Protein AF-A0A8B7NXB4-F1 (afdb_monomer_lite)

InterPro domains:
  IPR044840 Nucleoporin Nup188 [PTHR31431] (43-321)

Radius of gyration: 26.45 Å; chains: 1; bounding box: 51×78×104 Å

Sequence (321 aa):
DCQDKAYGGGIFCGQEDEANKNKTSALDFVPGNPDLPDDGEYQWLAARLALAKHLLASLLVYYAQPHRKCEPSVVVNLITLAQGEGVCGGVVAPGGQSCQAAVATLLRDIDALHSLLLVLVIDTDEDVRSHKLCAPQWREKLELLITEFGSRPGHLPPLLAWCVLQGRRALCDTNGASVPSSEVQRYSRMAVRAVDGGVMACLHNFLNNQAVVSDALLKEVCASIVYSVACVAATQLNIDPRAPCSAHLSALAVACVASPVPAHLFWAEEEGTAAVLLPDAHLVFPEQPRPLLSLCTALASASAPSCAKVMELLSEMPSLT

Secondary structure (DSSP, 8-state):
-----------------SSS-----TT-PPS--TTS-TTHHHHHHHHHHHHHHHHHHHHHHHHTSTT-PPPHHHHHHHHHHHHSSSSSS-----S-HHHHHHHHHHHHHHHHHHHHHHHHHH-SSS-TTT-GGGSHHHHHHHHHHHHT--S-GGGHHHHHHHHHHHHHHHHHHTTT-SS--HHHHHHHHHHHHHHHTTHHHHHHHHHT-HHHHT-HHHHHHHHHHHHHHHHHHHHHHT--TTSHHHHHHHHHHHHHHTSHHHHHHHHH-SSSGGGTHHHHHHHTTTTSHHHHHHHHHHHHHH-HHHHHHHHHHHHHSPP--

Foldseek 3Di:
DDDDDDDDDDDDDDDDPPPPPPPDDPPPDDPDDPPAPPCRVLVVLLVVLVVLLVVLLVLLLVLLDPVDADDLVVLLVLLVCVVPCALLNPPQDPDDPPSSVSNNLSSLSSLLSSLLSLLSNLPLPDDLVPRPCNPPVNVVSVVVSLVPPDLRLSSLSSQLSNLLSQLNNQVVVCVPPPDRDPSNVVSLVSNVSSLVSVNLVSLVVSLVRPSQVVDLSSNLSSLQSQLVSLLSSCVSNVPDCPDPSVVSSLVSNLVSLLAQVLLCQCPVDPPDSSVVQVVVQLVCPPVDNVSVVSSLVSQLNHDVVSVVVSVVVVVPPPPDD

Structure (mmCIF, N/CA/C/O backbone):
data_AF-A0A8B7NXB4-F1
#
_entry.id   AF-A0A8B7NXB4-F1
#
loop_
_atom_site.group_PDB
_atom_site.id
_atom_site.type_symbol
_atom_site.label_atom_id
_atom_site.label_alt_id
_atom_site.label_comp_id
_atom_site.label_asym_id
_atom_site.label_entity_id
_atom_site.label_seq_id
_atom_site.pdbx_PDB_ins_code
_atom_site.Cartn_x
_atom_site.Cartn_y
_atom_site.Cartn_z
_atom_site.occupancy
_atom_site.B_iso_or_equiv
_atom_site.auth_seq_id
_atom_site.auth_comp_id
_atom_site.auth_asym_id
_atom_site.auth_atom_id
_atom_site.pdbx_PDB_model_num
ATOM 1 N N . ASP A 1 1 ? 22.722 45.022 81.436 1.00 35.00 1 ASP A N 1
ATOM 2 C CA . ASP A 1 1 ? 22.786 45.846 80.221 1.00 35.00 1 ASP A CA 1
ATOM 3 C C . ASP A 1 1 ? 21.709 45.446 79.224 1.00 35.00 1 ASP A C 1
ATOM 5 O O . ASP A 1 1 ? 21.729 44.323 78.748 1.00 35.00 1 ASP A O 1
ATOM 9 N N . CYS A 1 2 ? 20.753 46.374 79.054 1.00 31.41 2 CYS A N 1
ATOM 10 C CA . CYS A 1 2 ? 19.799 46.647 77.955 1.00 31.41 2 CYS A CA 1
ATOM 11 C C . CYS A 1 2 ? 19.015 45.470 77.309 1.00 31.41 2 CYS A C 1
ATOM 13 O O . CYS A 1 2 ? 19.616 44.601 76.697 1.00 31.41 2 CYS A O 1
ATOM 15 N N . GLN A 1 3 ? 17.687 45.346 77.533 1.00 28.62 3 GLN A N 1
ATOM 16 C CA . GLN A 1 3 ? 16.550 45.916 76.737 1.00 28.62 3 GLN A CA 1
ATOM 17 C C . GLN A 1 3 ? 16.402 45.286 75.327 1.00 28.62 3 GLN A C 1
ATOM 19 O O . GLN A 1 3 ? 17.409 45.086 74.673 1.00 28.62 3 GLN A O 1
ATOM 24 N N . ASP A 1 4 ? 15.249 45.016 74.696 1.00 31.52 4 ASP A N 1
ATOM 25 C CA . ASP A 1 4 ? 13.796 45.012 74.963 1.00 31.52 4 ASP A CA 1
ATOM 26 C C . ASP A 1 4 ? 13.129 44.452 73.654 1.00 31.52 4 ASP A C 1
ATOM 28 O O . ASP A 1 4 ? 13.673 44.662 72.575 1.00 31.52 4 ASP A O 1
ATOM 32 N N . LYS A 1 5 ? 11.963 43.783 73.746 1.00 32.31 5 LYS A N 1
ATOM 33 C CA . LYS A 1 5 ? 10.822 43.674 72.773 1.00 32.31 5 LYS A CA 1
ATOM 34 C C . LYS A 1 5 ? 10.940 43.258 71.272 1.00 32.31 5 LYS A C 1
ATOM 36 O O . LYS A 1 5 ? 11.530 43.946 70.458 1.00 32.31 5 LYS A O 1
ATOM 41 N N . ALA A 1 6 ? 10.126 42.236 70.936 1.00 28.75 6 ALA A N 1
ATOM 42 C CA . ALA A 1 6 ? 8.965 42.162 70.001 1.00 28.75 6 ALA A CA 1
ATOM 43 C C . ALA A 1 6 ? 8.996 42.629 68.512 1.00 28.75 6 ALA A C 1
ATOM 45 O O . ALA A 1 6 ? 9.614 43.623 68.165 1.00 28.75 6 ALA A O 1
ATOM 46 N N . TYR A 1 7 ? 8.109 41.980 67.718 1.00 28.50 7 TYR A N 1
ATOM 47 C CA . TYR A 1 7 ? 7.704 42.203 66.301 1.00 28.50 7 TYR A CA 1
ATOM 48 C C . TYR A 1 7 ? 8.736 41.760 65.242 1.00 28.50 7 TYR A C 1
ATOM 50 O O . TYR A 1 7 ? 9.928 41.866 65.460 1.00 28.50 7 TYR A O 1
ATOM 58 N N . GLY A 1 8 ? 8.411 41.210 64.069 1.00 24.67 8 GLY A N 1
ATOM 59 C CA . GLY A 1 8 ? 7.174 41.117 63.296 1.00 24.67 8 GLY A CA 1
ATOM 60 C C . GLY A 1 8 ? 7.536 41.302 61.810 1.00 24.67 8 GLY A C 1
ATOM 61 O O . GLY A 1 8 ? 8.142 42.305 61.477 1.00 24.67 8 GLY A O 1
ATOM 62 N N . GLY A 1 9 ? 7.176 40.334 60.958 1.00 23.16 9 GLY A N 1
ATOM 63 C CA . GLY A 1 9 ? 6.796 40.499 59.540 1.00 23.16 9 GLY A CA 1
ATOM 64 C C . GLY A 1 9 ? 7.748 41.121 58.496 1.00 23.16 9 GLY A C 1
ATOM 65 O O . GLY A 1 9 ? 7.933 42.329 58.472 1.00 23.16 9 GLY A O 1
ATOM 66 N N . GLY A 1 10 ? 8.109 40.294 57.496 1.00 24.66 10 GLY A N 1
ATOM 67 C CA . GLY A 1 10 ? 8.252 40.653 56.065 1.00 24.66 10 GLY A CA 1
ATOM 68 C C . GLY A 1 10 ? 9.572 41.326 55.642 1.00 24.66 10 GLY A C 1
ATOM 69 O O . GLY A 1 10 ? 10.197 42.004 56.436 1.00 24.66 10 GLY A O 1
ATOM 70 N N . ILE A 1 11 ? 10.092 41.230 54.413 1.00 26.72 11 ILE A N 1
ATOM 71 C CA . ILE A 1 11 ? 9.695 40.650 53.114 1.00 26.72 11 ILE A CA 1
ATOM 72 C C . ILE A 1 11 ? 11.014 40.425 52.324 1.00 26.72 11 ILE A C 1
ATOM 74 O O . ILE A 1 11 ? 11.995 41.113 52.595 1.00 26.72 11 ILE A O 1
ATOM 78 N N . PHE A 1 12 ? 10.967 39.544 51.313 1.00 26.38 12 PHE A N 1
ATOM 79 C CA . PHE A 1 12 ? 11.872 39.348 50.157 1.00 26.38 12 PHE A CA 1
ATOM 80 C C . PHE A 1 12 ? 12.784 38.118 50.188 1.00 26.38 12 PHE A C 1
ATOM 82 O O . PHE A 1 12 ? 13.901 38.161 50.686 1.00 26.38 12 PHE A O 1
ATOM 89 N N . CYS A 1 13 ? 12.316 37.051 49.530 1.00 27.64 13 CYS A N 1
ATOM 90 C CA . CYS A 1 13 ? 13.055 36.365 48.464 1.00 27.64 13 CYS A CA 1
ATOM 91 C C . CYS A 1 13 ? 12.124 35.394 47.715 1.00 27.64 13 CYS A C 1
ATOM 93 O O . CYS A 1 13 ? 11.401 34.632 48.350 1.00 27.64 13 CYS A O 1
ATOM 95 N N . GLY A 1 14 ? 12.180 35.416 46.378 1.00 28.75 14 GLY A N 1
ATOM 96 C CA . GLY A 1 14 ? 11.707 34.325 45.517 1.00 28.75 14 GLY A CA 1
ATOM 97 C C . GLY A 1 14 ? 10.366 34.534 44.808 1.00 28.75 14 GLY A C 1
ATOM 98 O O . GLY A 1 14 ? 9.410 33.823 45.089 1.00 28.75 14 GLY A O 1
ATOM 99 N N . GLN A 1 15 ? 10.303 35.474 43.860 1.00 34.28 15 GLN A N 1
ATOM 100 C CA . GLN A 1 15 ? 9.436 35.324 42.687 1.00 34.28 15 GLN A CA 1
ATOM 101 C C . GLN A 1 15 ? 10.190 34.458 41.680 1.00 34.28 15 GLN A C 1
ATOM 103 O O . GLN A 1 15 ? 11.181 34.930 41.141 1.00 34.28 15 GLN A O 1
ATOM 108 N N . GLU A 1 16 ? 9.736 33.226 41.470 1.00 32.53 16 GLU A N 1
ATOM 109 C CA . GLU A 1 16 ? 9.851 32.409 40.251 1.00 32.53 16 GLU A CA 1
ATOM 110 C C . GLU A 1 16 ? 9.163 31.058 40.553 1.00 32.53 16 GLU A C 1
ATOM 112 O O . GLU A 1 16 ? 9.127 30.638 41.705 1.00 32.53 16 GLU A O 1
ATOM 117 N N . ASP A 1 17 ? 8.568 30.419 39.542 1.00 32.59 17 ASP A N 1
ATOM 118 C CA . ASP A 1 17 ? 7.906 29.091 39.579 1.00 32.59 17 ASP A CA 1
ATOM 119 C C . ASP A 1 17 ? 6.387 28.979 39.845 1.00 32.59 17 ASP A C 1
ATOM 121 O O . ASP A 1 17 ? 5.905 27.985 40.387 1.00 32.59 17 ASP A O 1
ATOM 125 N N . GLU A 1 18 ? 5.580 29.907 39.319 1.00 30.84 18 GLU A N 1
ATOM 126 C CA . GLU A 1 18 ? 4.124 29.689 39.122 1.00 30.84 18 GLU A CA 1
ATOM 127 C C . GLU A 1 18 ? 3.717 29.513 37.640 1.00 30.84 18 GLU A C 1
ATOM 129 O O . GLU A 1 18 ? 2.537 29.404 37.319 1.00 30.84 18 GLU A O 1
ATOM 134 N N . ALA A 1 19 ? 4.670 29.424 36.703 1.00 32.19 19 ALA A N 1
ATOM 135 C CA . ALA A 1 19 ? 4.367 29.402 35.263 1.00 32.19 19 ALA A CA 1
ATOM 136 C C . ALA A 1 19 ? 4.337 28.007 34.600 1.00 32.19 19 ALA A C 1
ATOM 138 O O . ALA A 1 19 ? 4.107 27.925 33.396 1.00 32.19 19 ALA A O 1
ATOM 139 N N . ASN A 1 20 ? 4.550 26.904 35.334 1.00 32.44 20 ASN A N 1
ATOM 140 C CA . ASN A 1 20 ? 4.778 25.586 34.711 1.00 32.44 20 ASN A CA 1
ATOM 141 C C . ASN A 1 20 ? 3.806 24.462 35.124 1.00 32.44 20 ASN A C 1
ATOM 143 O O . ASN A 1 20 ? 4.092 23.291 34.891 1.00 32.44 20 ASN A O 1
ATOM 147 N N . LYS A 1 21 ? 2.643 24.787 35.711 1.00 32.41 21 LYS A N 1
ATOM 148 C CA . LYS A 1 21 ? 1.637 23.781 36.127 1.00 32.41 21 LYS A CA 1
ATOM 149 C C . LYS A 1 21 ? 0.523 23.483 35.113 1.00 32.41 21 LYS A C 1
ATOM 151 O O . LYS A 1 21 ? -0.270 22.587 35.364 1.00 32.41 21 LYS A O 1
ATOM 156 N N . ASN A 1 22 ? 0.495 24.135 33.950 1.00 34.31 22 ASN A N 1
ATOM 157 C CA . ASN A 1 22 ? -0.507 23.873 32.904 1.00 34.31 22 ASN A CA 1
ATOM 158 C C . ASN A 1 22 ? 0.080 23.149 31.686 1.00 34.31 22 ASN A C 1
ATOM 160 O O . ASN A 1 22 ? -0.012 23.614 30.552 1.00 34.31 22 ASN A O 1
ATOM 164 N N . LYS A 1 23 ? 0.664 21.977 31.923 1.00 36.09 23 LYS A N 1
ATOM 165 C CA . LYS A 1 23 ? 0.753 20.927 30.902 1.00 36.09 23 LYS A CA 1
ATOM 166 C C . LYS A 1 23 ? -0.039 19.725 31.394 1.00 36.09 23 LYS A C 1
ATOM 168 O O . LYS A 1 23 ? 0.526 18.673 31.657 1.00 36.09 23 LYS A O 1
ATOM 173 N N . THR A 1 24 ? -1.343 19.914 31.571 1.00 33.09 24 THR A N 1
ATOM 174 C CA . THR A 1 24 ? -2.268 18.786 31.568 1.00 33.09 24 THR A CA 1
ATOM 175 C C . THR A 1 24 ? -2.189 18.162 30.184 1.00 33.09 24 THR A C 1
ATOM 177 O O . THR A 1 24 ? -2.434 18.826 29.171 1.00 33.09 24 THR A O 1
ATOM 180 N N . SER A 1 25 ? -1.790 16.895 30.129 1.00 37.44 25 SER A N 1
ATOM 181 C CA . SER A 1 25 ? -2.061 16.078 28.955 1.00 37.44 25 SER A CA 1
ATOM 182 C C . SER A 1 25 ? -3.565 16.165 28.680 1.00 37.44 25 SER A C 1
ATOM 184 O O . SER A 1 25 ? -4.366 16.172 29.615 1.00 37.44 25 SER A O 1
ATOM 186 N N . ALA A 1 26 ? -3.989 16.200 27.414 1.00 39.34 26 ALA A N 1
ATOM 187 C CA . ALA A 1 26 ? -5.414 16.119 27.060 1.00 39.34 26 ALA A CA 1
ATOM 188 C C . ALA A 1 26 ? -6.080 14.796 27.524 1.00 39.34 26 ALA A C 1
ATOM 190 O O . ALA A 1 26 ? -7.261 14.573 27.265 1.00 39.34 26 ALA A O 1
ATOM 191 N N . LEU A 1 27 ? -5.308 13.924 28.183 1.00 41.28 27 LEU A N 1
ATOM 192 C CA . LEU A 1 27 ? -5.676 12.624 28.721 1.00 41.28 27 LEU A CA 1
ATOM 193 C C . LEU A 1 27 ? -5.494 12.514 30.249 1.00 41.28 27 LEU A C 1
ATOM 195 O O . LEU A 1 27 ? -5.755 11.443 30.794 1.00 41.28 27 LEU A O 1
ATOM 199 N N . ASP A 1 28 ? -5.094 13.578 30.956 1.00 34.44 28 ASP A N 1
ATOM 200 C CA . ASP A 1 28 ? -5.048 13.562 32.426 1.00 34.44 28 ASP A CA 1
ATOM 201 C C . ASP A 1 28 ? -6.462 13.765 32.991 1.00 34.44 28 ASP A C 1
ATOM 203 O O . ASP A 1 28 ? -6.916 14.893 33.198 1.00 34.44 28 ASP A O 1
ATOM 207 N N . PHE A 1 29 ? -7.181 12.665 33.224 1.00 50.09 29 PHE A N 1
ATOM 208 C CA . PHE A 1 29 ? -8.511 12.690 33.836 1.00 50.09 29 PHE A CA 1
ATOM 209 C C . PHE A 1 29 ? -8.461 12.330 35.324 1.00 50.09 29 PHE A C 1
ATOM 211 O O . PHE A 1 29 ? -7.799 11.381 35.741 1.00 50.09 29 PHE A O 1
ATOM 218 N N . VAL A 1 30 ? -9.181 13.121 36.127 1.00 41.06 30 VAL A N 1
ATOM 219 C CA . VAL A 1 30 ? -9.356 12.932 37.573 1.00 41.06 30 VAL A CA 1
ATOM 220 C C . VAL A 1 30 ? -10.366 11.799 37.802 1.00 41.06 30 VAL A C 1
ATOM 222 O O . VAL A 1 30 ? -11.523 11.964 37.415 1.00 41.06 30 VAL A O 1
ATOM 225 N N . PRO A 1 31 ? -9.985 10.675 38.436 1.00 41.50 31 PRO A N 1
ATOM 226 C CA . PRO A 1 31 ? -10.915 9.583 38.712 1.00 41.50 31 PRO A CA 1
ATOM 227 C C . PRO A 1 31 ? -11.975 9.997 39.741 1.00 41.50 31 PRO A C 1
ATOM 229 O O . PRO A 1 31 ? -11.637 10.593 40.766 1.00 41.50 31 PRO A O 1
ATOM 232 N N . GLY A 1 32 ? -13.236 9.609 39.514 1.00 44.75 32 GLY A N 1
ATOM 233 C CA . GLY A 1 32 ? -14.289 9.647 40.538 1.00 44.75 32 GLY A CA 1
ATOM 234 C C . GLY A 1 32 ? -15.294 10.795 40.441 1.00 44.75 32 GLY A C 1
ATOM 235 O O . GLY A 1 32 ? -15.709 11.312 41.476 1.00 44.75 32 G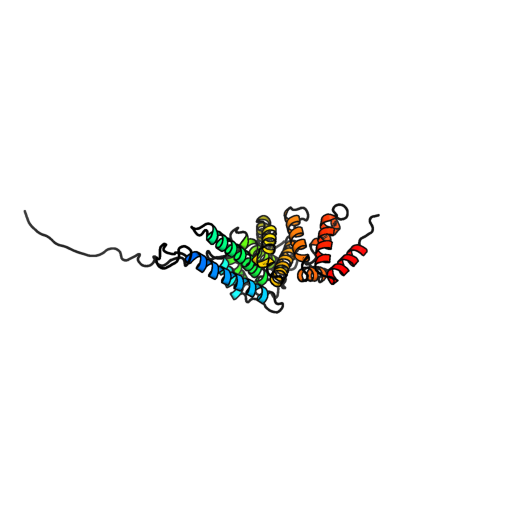LY A O 1
ATOM 236 N N . ASN A 1 33 ? -15.711 11.197 39.235 1.00 48.44 33 ASN A N 1
ATOM 237 C CA . ASN A 1 33 ? -16.870 12.079 39.088 1.00 48.44 33 ASN A CA 1
ATOM 238 C C . ASN A 1 33 ? -18.167 11.291 39.398 1.00 48.44 33 ASN A C 1
ATOM 240 O O . ASN A 1 33 ? -18.507 10.389 38.632 1.00 48.44 33 ASN A O 1
ATOM 244 N N . PRO A 1 34 ? -18.892 11.600 40.491 1.00 49.88 34 PRO A N 1
ATOM 245 C CA . PRO A 1 34 ? -20.022 10.795 40.967 1.00 49.88 34 PRO A CA 1
ATOM 246 C C . PRO A 1 34 ? -21.268 10.837 40.062 1.00 49.88 34 PRO A C 1
ATOM 248 O O . PRO A 1 34 ? -22.212 10.094 40.313 1.00 49.88 34 PRO A O 1
ATOM 251 N N . ASP A 1 35 ? -21.270 11.671 39.015 1.00 52.97 35 ASP A N 1
ATOM 252 C CA . ASP A 1 35 ? -22.389 11.827 38.075 1.00 52.97 35 ASP A CA 1
ATOM 253 C C . ASP A 1 35 ? -22.229 11.026 36.762 1.00 52.97 35 ASP A C 1
ATOM 255 O O . ASP A 1 35 ? -23.090 11.103 35.881 1.00 52.97 35 ASP A O 1
ATOM 259 N N . LEU A 1 36 ? -21.146 10.255 36.596 1.00 48.31 36 LEU A N 1
ATOM 260 C CA . LEU A 1 36 ? -20.935 9.388 35.430 1.00 48.31 36 LEU A CA 1
ATOM 261 C C . LEU A 1 36 ? -21.143 7.909 35.808 1.00 48.31 36 LEU A C 1
ATOM 263 O O . LEU A 1 36 ? -20.687 7.493 36.870 1.00 48.31 36 LEU A O 1
ATOM 267 N N . PRO A 1 37 ? -21.812 7.092 34.964 1.00 52.69 37 PRO A N 1
ATOM 268 C CA . PRO A 1 37 ? -21.883 5.645 35.177 1.00 52.69 37 PRO A CA 1
ATOM 269 C C . PRO A 1 37 ? -20.474 5.044 35.258 1.00 52.69 37 PRO A C 1
ATOM 271 O O . PRO A 1 37 ? -19.584 5.530 34.562 1.00 52.69 37 PRO A O 1
ATOM 274 N N . ASP A 1 38 ? -20.300 3.939 35.990 1.00 57.00 38 ASP A N 1
ATOM 275 C CA . ASP A 1 38 ? -19.001 3.261 36.195 1.00 57.00 38 ASP A CA 1
ATOM 276 C C . ASP A 1 38 ? -18.268 2.861 34.883 1.00 57.00 38 ASP A C 1
ATOM 278 O O . ASP A 1 38 ? -17.066 2.610 34.898 1.00 57.00 38 ASP A O 1
ATOM 282 N N . ASP A 1 39 ? -18.964 2.867 33.734 1.00 57.41 39 ASP A N 1
ATOM 283 C CA . ASP A 1 39 ? -18.437 2.616 32.377 1.00 57.41 39 ASP A CA 1
ATOM 284 C C . ASP A 1 39 ? -18.583 3.809 31.398 1.00 57.41 39 ASP A C 1
ATOM 286 O O . ASP A 1 39 ? -18.240 3.705 30.215 1.00 57.41 39 ASP A O 1
ATOM 290 N N . GLY A 1 40 ? -19.110 4.952 31.847 1.00 62.94 40 GLY A N 1
ATOM 291 C CA . GLY A 1 40 ? -19.449 6.093 30.985 1.00 62.94 40 GLY A CA 1
ATOM 292 C C . GLY A 1 40 ? -18.239 6.698 30.268 1.00 62.94 40 GLY A C 1
ATOM 293 O O . GLY A 1 40 ? -18.336 7.097 29.107 1.00 62.94 40 GLY A O 1
ATOM 294 N N . GLU A 1 41 ? -17.081 6.705 30.926 1.00 68.62 41 GLU A N 1
ATOM 295 C CA . GLU A 1 41 ? -15.826 7.240 30.386 1.00 68.62 41 GLU A CA 1
ATOM 296 C C . GLU A 1 41 ? -15.288 6.386 29.230 1.00 68.62 41 GLU A C 1
ATOM 298 O O . GLU A 1 41 ? -14.941 6.906 28.166 1.00 68.62 41 GLU A O 1
ATOM 303 N N . TYR A 1 42 ? -15.296 5.060 29.391 1.00 72.69 42 TYR A N 1
ATOM 304 C CA . TYR A 1 42 ? -14.865 4.131 28.348 1.00 72.69 42 TYR A CA 1
ATOM 305 C C . TYR A 1 42 ? -15.841 4.081 27.177 1.00 72.69 42 TYR A C 1
ATOM 307 O O . TYR A 1 42 ? -15.408 3.998 26.028 1.00 72.69 42 TYR A O 1
ATOM 315 N N . GLN A 1 43 ? -17.147 4.162 27.436 1.00 75.44 43 GLN A N 1
ATOM 316 C CA . GLN A 1 43 ? -18.153 4.246 26.375 1.00 75.44 43 GLN A CA 1
ATOM 317 C C . GLN A 1 43 ? -18.018 5.547 25.578 1.00 75.44 43 GLN A C 1
ATOM 319 O O . GLN A 1 43 ? -18.070 5.526 24.346 1.00 75.44 43 GLN A O 1
ATOM 324 N N . TRP A 1 44 ? -17.782 6.673 26.258 1.00 80.00 44 TRP A N 1
ATOM 325 C CA . TRP A 1 44 ? -17.509 7.952 25.606 1.00 80.00 44 TRP A CA 1
ATOM 326 C C . TRP A 1 44 ? -16.234 7.893 24.756 1.00 80.00 44 TRP A C 1
ATOM 328 O O . TRP A 1 44 ? -16.254 8.287 23.586 1.00 80.00 44 TRP A O 1
ATOM 338 N N . LEU A 1 45 ? -15.145 7.345 25.303 1.00 81.75 45 LEU A N 1
ATOM 339 C CA . LEU A 1 45 ? -13.882 7.182 24.584 1.00 81.75 45 LEU A CA 1
ATOM 340 C C . LEU A 1 45 ? -14.050 6.264 23.368 1.00 81.75 45 LEU A C 1
ATOM 342 O O . LEU A 1 45 ? -13.641 6.621 22.264 1.00 81.75 45 LEU A O 1
ATOM 346 N N . ALA A 1 46 ? -14.709 5.117 23.537 1.00 83.81 46 ALA A N 1
ATOM 347 C CA . ALA A 1 46 ? -14.999 4.189 22.451 1.00 83.81 46 ALA A CA 1
ATOM 348 C C . ALA A 1 46 ? -15.830 4.854 21.343 1.00 83.81 46 ALA A C 1
ATOM 350 O O . ALA A 1 46 ? -15.523 4.673 20.167 1.00 83.81 46 ALA A O 1
ATOM 351 N N . ALA A 1 47 ? -16.822 5.683 21.683 1.00 84.50 47 ALA A N 1
ATOM 352 C CA . ALA A 1 47 ? -17.598 6.432 20.696 1.00 84.50 47 ALA A CA 1
ATOM 353 C C . ALA A 1 47 ? -16.732 7.436 19.911 1.00 84.50 47 ALA A C 1
ATOM 355 O O . ALA A 1 47 ? -16.864 7.554 18.690 1.00 84.50 47 ALA A O 1
ATOM 356 N N . ARG A 1 48 ? -15.802 8.132 20.581 1.00 87.12 48 ARG A N 1
ATOM 357 C CA . ARG A 1 48 ? -14.858 9.058 19.926 1.00 87.12 48 ARG A CA 1
ATOM 358 C C . ARG A 1 48 ? -13.877 8.335 19.011 1.00 87.12 48 ARG A C 1
ATOM 360 O O . ARG A 1 48 ? -13.658 8.782 17.886 1.00 87.12 48 ARG A O 1
ATOM 367 N N . LEU A 1 49 ? -13.340 7.203 19.454 1.00 89.00 49 LEU A N 1
ATOM 368 C CA . LEU A 1 49 ? -12.456 6.366 18.647 1.00 89.00 49 LEU A CA 1
ATOM 369 C C . LEU A 1 49 ? -13.202 5.750 17.455 1.00 89.00 49 LEU A C 1
ATOM 371 O O . LEU A 1 49 ? -12.691 5.753 16.340 1.00 89.00 49 LEU A O 1
ATOM 375 N N . ALA A 1 50 ? -14.445 5.303 17.637 1.00 90.00 50 ALA A N 1
ATOM 376 C CA . ALA A 1 50 ? -15.274 4.804 16.542 1.00 90.00 50 ALA A CA 1
ATOM 377 C C . ALA A 1 50 ? -15.553 5.883 15.481 1.00 90.00 50 ALA A C 1
ATOM 379 O O . ALA A 1 50 ? -15.542 5.576 14.285 1.00 90.00 50 ALA A O 1
ATOM 380 N N . LEU A 1 51 ? -15.754 7.140 15.896 1.00 91.31 51 LEU A N 1
ATOM 381 C CA . LEU A 1 51 ? -15.874 8.274 14.978 1.00 91.31 51 LEU A CA 1
ATOM 382 C C . LEU A 1 51 ? -14.555 8.533 14.235 1.00 91.31 51 LEU A C 1
ATOM 384 O O . LEU A 1 51 ? -14.565 8.666 13.014 1.00 91.31 51 LEU A O 1
ATOM 388 N N . ALA A 1 52 ? -13.424 8.563 14.947 1.00 90.69 52 ALA A N 1
ATOM 389 C CA . ALA A 1 52 ? -12.105 8.737 14.337 1.00 90.69 52 ALA A CA 1
ATOM 390 C C . ALA A 1 52 ? -11.810 7.638 13.301 1.00 90.69 52 ALA A C 1
ATOM 392 O O . ALA A 1 52 ? -11.372 7.936 12.191 1.00 90.69 52 ALA A O 1
ATOM 393 N N . LYS A 1 53 ? -12.149 6.384 13.622 1.00 92.75 53 LYS A N 1
ATOM 394 C CA . LYS A 1 53 ? -12.060 5.240 12.710 1.00 92.75 53 LYS A CA 1
ATOM 395 C C . LYS A 1 53 ? -12.853 5.467 11.420 1.00 92.75 53 LYS A C 1
ATOM 397 O O . LYS A 1 53 ? -12.310 5.301 10.331 1.00 92.75 53 LYS A O 1
ATOM 402 N N . HIS A 1 54 ? -14.118 5.882 11.530 1.00 94.19 54 HIS A N 1
ATOM 403 C CA . HIS A 1 54 ? -14.959 6.171 10.360 1.00 94.19 54 HIS A CA 1
ATOM 404 C C . HIS A 1 54 ? -14.418 7.332 9.520 1.00 94.19 54 HIS A C 1
ATOM 406 O O . HIS A 1 54 ? -14.462 7.275 8.290 1.00 94.19 54 HIS A O 1
ATOM 412 N N . LEU A 1 55 ? -13.889 8.376 10.164 1.00 94.81 55 LEU A N 1
ATOM 413 C CA . LEU A 1 55 ? -13.279 9.506 9.464 1.00 94.81 55 LEU A CA 1
ATOM 414 C C . LEU A 1 55 ? -12.029 9.077 8.689 1.00 94.81 55 LEU A C 1
ATOM 416 O O . LEU A 1 55 ? -11.892 9.451 7.529 1.00 94.81 55 LEU A O 1
ATOM 420 N N . LEU A 1 56 ? -11.160 8.250 9.276 1.00 94.50 56 LEU A N 1
ATOM 421 C CA . LEU A 1 56 ? -9.982 7.713 8.587 1.00 94.50 56 LEU A CA 1
ATOM 422 C C . LEU A 1 56 ? -10.360 6.827 7.395 1.00 94.50 56 LEU A C 1
ATOM 424 O O . LEU A 1 56 ? -9.804 7.005 6.314 1.00 94.50 56 LEU A O 1
ATOM 428 N N . ALA A 1 57 ? -11.342 5.935 7.557 1.00 95.50 57 ALA A N 1
ATOM 429 C CA . ALA A 1 57 ? -11.862 5.124 6.453 1.00 95.50 57 ALA A CA 1
ATOM 430 C C . ALA A 1 57 ? -12.430 5.999 5.319 1.00 95.50 57 ALA A C 1
ATOM 432 O O . ALA A 1 57 ? -12.161 5.760 4.143 1.00 95.50 57 ALA A O 1
ATOM 433 N N . SER A 1 58 ? -13.155 7.065 5.668 1.00 95.62 58 SER A N 1
ATOM 434 C CA . SER A 1 58 ? -13.695 8.017 4.689 1.00 95.62 58 SER A CA 1
ATOM 435 C C . SER A 1 58 ? -12.588 8.781 3.958 1.00 95.62 58 SER A C 1
ATOM 437 O O . SER A 1 58 ? -12.672 8.979 2.747 1.00 95.62 58 SER A O 1
ATOM 439 N N . LEU A 1 59 ? -11.536 9.195 4.673 1.00 95.50 59 LEU A N 1
ATOM 440 C CA . LEU A 1 59 ? -10.373 9.864 4.083 1.00 95.50 59 LEU A CA 1
ATOM 441 C C . LEU A 1 59 ? -9.595 8.938 3.145 1.00 95.50 59 LEU A C 1
ATOM 443 O O . LEU A 1 59 ? -9.173 9.393 2.086 1.00 95.50 59 LEU A O 1
ATOM 447 N N . LEU A 1 60 ? -9.445 7.658 3.498 1.00 95.44 60 LEU A N 1
ATOM 448 C CA . LEU A 1 60 ? -8.847 6.645 2.626 1.00 95.44 60 LEU A CA 1
ATOM 449 C C . LEU A 1 60 ? -9.586 6.562 1.291 1.00 95.44 60 LEU A C 1
ATOM 451 O O . LEU A 1 60 ? -8.975 6.731 0.242 1.00 95.44 60 LEU A O 1
ATOM 455 N N . VAL A 1 61 ? -10.909 6.386 1.324 1.00 94.75 61 VAL A N 1
ATOM 456 C CA . VAL A 1 61 ? -11.729 6.319 0.103 1.00 94.75 61 VAL A CA 1
ATOM 457 C C . VAL A 1 61 ? -11.683 7.637 -0.678 1.00 94.75 61 VAL A C 1
ATOM 459 O O . VAL A 1 61 ? -11.641 7.630 -1.906 1.00 94.75 61 VAL A O 1
ATOM 462 N N . TYR A 1 62 ? -11.667 8.777 0.016 1.00 95.31 62 TYR A N 1
ATOM 463 C CA . TYR A 1 62 ? -11.591 10.094 -0.613 1.00 95.31 62 TYR A CA 1
ATOM 464 C C . TYR A 1 62 ? -10.272 10.312 -1.369 1.00 95.31 62 TYR A C 1
ATOM 466 O O . TYR A 1 62 ? -10.297 10.765 -2.514 1.00 95.31 62 TYR A O 1
ATOM 474 N N . TYR A 1 63 ? -9.130 9.991 -0.752 1.00 95.31 63 TYR A N 1
ATOM 475 C CA . TYR A 1 63 ? -7.812 10.164 -1.372 1.00 95.31 63 TYR A CA 1
ATOM 476 C C . TYR A 1 63 ? -7.440 9.041 -2.342 1.00 95.31 63 TYR A C 1
ATOM 478 O O . TYR A 1 63 ? -6.589 9.257 -3.193 1.00 95.31 63 TYR A O 1
ATOM 486 N N . ALA A 1 64 ? -8.103 7.882 -2.285 1.00 92.44 64 ALA A N 1
ATOM 487 C CA . ALA A 1 64 ? -7.902 6.803 -3.254 1.00 92.44 64 ALA A CA 1
ATOM 488 C C . ALA A 1 64 ? -8.441 7.142 -4.659 1.00 92.44 64 ALA A C 1
ATOM 490 O O . ALA A 1 64 ? -8.237 6.390 -5.609 1.00 92.44 64 ALA A O 1
ATOM 491 N N . GLN A 1 65 ? -9.152 8.263 -4.814 1.00 90.19 65 GLN A N 1
ATOM 492 C CA . GLN A 1 65 ? -9.651 8.705 -6.111 1.00 90.19 65 GLN A CA 1
ATOM 493 C C . GLN A 1 65 ? -8.495 9.202 -7.008 1.00 90.19 65 GLN A C 1
ATOM 495 O O . GLN A 1 65 ? -7.758 10.092 -6.585 1.00 90.19 65 GLN A O 1
ATOM 500 N N . PRO A 1 66 ? -8.397 8.772 -8.284 1.00 79.31 66 PRO A N 1
ATOM 501 C CA . PRO A 1 66 ? -7.242 9.045 -9.160 1.00 79.31 66 PRO A CA 1
ATOM 502 C C . PRO A 1 66 ? -6.880 10.524 -9.374 1.00 79.31 66 PRO A C 1
ATOM 504 O O . PRO A 1 66 ? -5.760 10.858 -9.746 1.00 79.31 66 PRO A O 1
ATOM 507 N N . HIS A 1 67 ? -7.836 11.436 -9.189 1.00 81.12 67 HIS A N 1
ATOM 508 C CA . HIS A 1 67 ? -7.645 12.872 -9.418 1.00 81.12 67 HIS A CA 1
ATOM 509 C C . HIS A 1 67 ? -7.446 13.672 -8.125 1.00 81.12 67 HIS A C 1
ATOM 511 O O . HIS A 1 67 ? -7.321 14.899 -8.165 1.00 81.12 67 HIS A O 1
ATOM 517 N N . ARG A 1 68 ? -7.450 13.009 -6.965 1.00 86.38 68 ARG A N 1
ATOM 518 C CA . ARG A 1 68 ? -7.337 13.656 -5.659 1.00 86.38 68 ARG A CA 1
ATOM 519 C C . ARG A 1 68 ? -5.913 13.535 -5.148 1.00 86.38 68 ARG A C 1
ATOM 521 O O . ARG A 1 68 ? -5.530 12.526 -4.581 1.00 86.38 68 ARG A O 1
ATOM 528 N N . LYS A 1 69 ? -5.152 14.618 -5.280 1.00 85.19 69 LYS A N 1
ATOM 529 C CA . LYS A 1 69 ? -3.828 14.721 -4.663 1.00 85.19 69 LYS A CA 1
ATOM 530 C C . LYS A 1 69 ? -3.921 15.382 -3.297 1.00 85.19 69 LYS A C 1
ATOM 532 O O . LYS A 1 69 ? -4.604 16.396 -3.136 1.00 85.19 69 LYS A O 1
ATOM 537 N N . CYS A 1 70 ? -3.231 14.805 -2.322 1.00 90.81 70 CYS A N 1
ATOM 538 C CA . CYS A 1 70 ? -3.124 15.375 -0.988 1.00 90.81 70 CYS A CA 1
ATOM 539 C C . CYS A 1 70 ? -2.136 16.548 -1.003 1.00 90.81 70 CYS A C 1
ATOM 541 O O . CYS A 1 70 ? -1.044 16.454 -1.566 1.00 90.81 70 CYS A O 1
ATOM 543 N N . GLU A 1 71 ? -2.508 17.678 -0.400 1.00 92.56 71 GLU A N 1
ATOM 544 C CA . GLU A 1 71 ? -1.565 18.786 -0.251 1.00 92.56 71 GLU A CA 1
ATOM 545 C C . GLU A 1 71 ? -0.502 18.441 0.807 1.00 92.56 71 GLU A C 1
ATOM 547 O O . GLU A 1 71 ? -0.846 17.907 1.866 1.00 92.56 71 GLU A O 1
ATOM 552 N N . PRO A 1 72 ? 0.781 18.794 0.602 1.00 92.94 72 PRO A N 1
ATOM 553 C CA . PRO A 1 72 ? 1.852 18.450 1.542 1.00 92.94 72 PRO A CA 1
ATOM 554 C C . PRO A 1 72 ? 1.623 18.939 2.979 1.00 92.94 72 PRO A C 1
ATOM 556 O O . PRO A 1 72 ? 2.033 18.286 3.936 1.00 92.94 72 PRO A O 1
ATOM 559 N N . SER A 1 73 ? 0.936 20.072 3.153 1.00 93.00 73 SER A N 1
ATOM 560 C CA . SER A 1 73 ? 0.556 20.586 4.475 1.00 93.00 73 SER A CA 1
ATOM 561 C C . SER A 1 73 ? -0.395 19.645 5.220 1.00 93.00 73 SER A C 1
ATOM 563 O O . SER A 1 73 ? -0.294 19.511 6.438 1.00 93.00 73 SER A O 1
ATOM 565 N N . VAL A 1 74 ? -1.285 18.960 4.500 1.00 92.38 74 VAL A N 1
ATOM 566 C CA . VAL A 1 74 ? -2.192 17.958 5.065 1.00 92.38 74 VAL A CA 1
ATOM 567 C C . VAL A 1 74 ? -1.415 16.702 5.447 1.00 92.38 74 VAL A C 1
ATOM 569 O O . VAL A 1 74 ? -1.648 16.166 6.526 1.00 92.38 74 VAL A O 1
ATOM 572 N N . VAL A 1 75 ? -0.442 16.280 4.633 1.00 92.81 75 VAL A N 1
ATOM 573 C CA . VAL A 1 75 ? 0.444 15.145 4.956 1.00 92.81 75 VAL A CA 1
ATOM 574 C C . VAL A 1 75 ? 1.214 15.399 6.254 1.00 92.81 75 VAL A C 1
ATOM 576 O O . VAL A 1 75 ? 1.247 14.534 7.124 1.00 92.81 75 VAL A O 1
ATOM 579 N N . VAL A 1 76 ? 1.752 16.611 6.438 1.00 91.62 76 VAL A N 1
ATOM 580 C CA . VAL A 1 76 ? 2.386 17.018 7.705 1.00 91.62 76 VAL A CA 1
ATOM 581 C C . VAL A 1 76 ? 1.415 16.869 8.875 1.00 91.62 76 VAL A C 1
ATOM 583 O O . VAL A 1 76 ? 1.771 16.252 9.875 1.00 91.62 76 VAL A O 1
ATOM 586 N N . ASN A 1 77 ? 0.187 17.380 8.751 1.00 90.44 77 ASN A N 1
ATOM 587 C CA . ASN A 1 77 ? -0.809 17.273 9.818 1.00 90.44 77 ASN A CA 1
ATOM 588 C C . ASN A 1 77 ? -1.126 15.804 10.143 1.00 90.44 77 ASN A C 1
ATOM 590 O O . ASN A 1 77 ? -1.148 15.419 11.311 1.00 90.44 77 ASN A O 1
ATOM 594 N N . LEU A 1 78 ? -1.304 14.964 9.120 1.00 90.38 78 LEU A N 1
ATOM 595 C CA . LEU A 1 78 ? -1.561 13.534 9.295 1.00 90.38 78 LEU A CA 1
ATOM 596 C C . LEU A 1 78 ? -0.397 12.817 9.988 1.00 90.38 78 LEU A C 1
ATOM 598 O O . LEU A 1 78 ? -0.642 11.940 10.809 1.00 90.38 78 LEU A O 1
ATOM 602 N N . ILE A 1 79 ? 0.850 13.193 9.705 1.00 88.44 79 ILE A N 1
ATOM 603 C CA . ILE A 1 79 ? 2.029 12.632 10.379 1.00 88.44 79 ILE A CA 1
ATOM 604 C C . ILE A 1 79 ? 2.108 13.105 11.831 1.00 88.44 79 ILE A C 1
ATOM 606 O O . ILE A 1 79 ? 2.359 12.297 12.719 1.00 88.44 79 ILE A O 1
ATOM 610 N N . THR A 1 80 ? 1.841 14.384 12.106 1.00 83.94 80 THR A N 1
ATOM 611 C CA . THR A 1 80 ? 1.869 14.897 13.488 1.00 83.94 80 THR A CA 1
ATOM 612 C C . THR A 1 80 ? 0.832 14.220 14.386 1.00 83.94 80 THR A C 1
ATOM 614 O O . THR A 1 80 ? 1.086 14.031 15.574 1.00 83.94 80 THR A O 1
ATOM 617 N N . LEU A 1 81 ? -0.296 13.765 13.820 1.00 78.50 81 LEU A N 1
ATOM 618 C CA . LEU A 1 81 ? -1.273 12.946 14.545 1.00 78.50 81 LEU A CA 1
ATOM 619 C C . LEU A 1 81 ? -0.703 11.592 15.002 1.00 78.50 81 LEU A C 1
ATOM 621 O O . LEU A 1 81 ? -1.172 11.079 16.010 1.00 78.50 81 LEU A O 1
ATOM 625 N N . ALA A 1 82 ? 0.297 11.039 14.304 1.00 67.38 82 ALA A N 1
ATOM 626 C CA . ALA A 1 82 ? 0.980 9.797 14.690 1.00 67.38 82 ALA A CA 1
ATOM 627 C C . ALA A 1 82 ? 2.086 10.012 15.744 1.00 67.38 82 ALA A C 1
ATOM 629 O O . ALA A 1 82 ? 2.530 9.058 16.380 1.00 67.38 82 ALA A O 1
ATOM 630 N N . GLN A 1 83 ? 2.571 11.251 15.900 1.00 62.81 83 GLN A N 1
ATOM 631 C CA . GLN A 1 83 ? 3.679 11.593 16.800 1.00 62.81 83 GLN A CA 1
ATOM 632 C C . GLN A 1 83 ? 3.233 12.065 18.188 1.00 62.81 83 GLN A C 1
ATOM 634 O O . GLN A 1 83 ? 3.961 11.863 19.161 1.00 62.81 83 GLN A O 1
ATOM 639 N N . GLY A 1 84 ? 2.052 12.686 18.305 1.00 50.28 84 GLY A N 1
ATOM 640 C CA . GLY A 1 84 ? 1.406 12.834 19.611 1.00 50.28 84 GLY A CA 1
ATOM 641 C C . GLY A 1 84 ? 1.145 11.447 20.200 1.00 50.28 84 GLY A C 1
ATOM 642 O O . GLY A 1 84 ? 1.074 10.476 19.458 1.00 50.28 84 GLY A O 1
ATOM 643 N N . GLU A 1 85 ? 0.967 11.302 21.510 1.00 46.94 85 GLU A N 1
ATOM 644 C CA . GLU A 1 85 ? 0.670 10.010 22.169 1.00 46.94 85 GLU A CA 1
ATOM 645 C C . GLU A 1 85 ? -0.623 9.299 21.673 1.00 46.94 85 GLU A C 1
ATOM 647 O O . GLU A 1 85 ? -1.073 8.330 22.278 1.00 46.94 85 GLU A O 1
ATOM 652 N N . GLY A 1 86 ? -1.230 9.765 20.577 1.00 44.09 86 GLY A N 1
ATOM 653 C CA . GLY A 1 86 ? -2.404 9.230 19.912 1.00 44.09 86 GLY A CA 1
ATOM 654 C C . GLY A 1 86 ? -2.102 8.366 18.686 1.00 44.09 86 GLY A C 1
ATOM 655 O O . GLY A 1 86 ? -1.038 8.406 18.072 1.00 44.09 86 GLY A O 1
ATOM 656 N N . VAL A 1 87 ? -3.121 7.572 18.367 1.00 51.53 87 VAL A N 1
ATOM 657 C CA . VAL A 1 87 ? -3.190 6.551 17.319 1.00 51.53 87 VAL A CA 1
ATOM 658 C C . VAL A 1 87 ? -2.184 5.428 17.566 1.00 51.53 87 VAL A C 1
ATOM 660 O O . VAL A 1 87 ? -2.590 4.432 18.150 1.00 51.53 87 VAL A O 1
ATOM 663 N N . CYS A 1 88 ? -0.883 5.617 17.348 1.00 48.72 88 CYS A N 1
ATOM 664 C CA . CYS A 1 88 ? 0.119 4.559 17.549 1.00 48.72 88 CYS A CA 1
ATOM 665 C C . CYS A 1 88 ? 0.738 4.530 18.962 1.00 48.72 88 CYS A C 1
ATOM 667 O O . CYS A 1 88 ? 1.741 3.845 19.201 1.00 48.72 88 CYS A O 1
ATOM 669 N N . GLY A 1 89 ? 0.231 5.343 19.892 1.00 48.22 89 GLY A N 1
ATOM 670 C CA . GLY A 1 89 ? 0.602 5.352 21.307 1.00 48.22 89 GLY A CA 1
ATOM 671 C C . GLY A 1 89 ? -0.279 4.374 22.066 1.00 48.22 89 GLY A C 1
ATOM 672 O O . GLY A 1 89 ? -1.478 4.591 22.183 1.00 48.22 89 GLY A O 1
ATOM 673 N N . GLY A 1 90 ? 0.297 3.273 22.549 1.00 45.94 90 GLY A N 1
ATOM 674 C CA . GLY A 1 90 ? -0.436 2.254 23.294 1.00 45.94 90 GLY A CA 1
ATOM 675 C C . GLY A 1 90 ? -1.062 2.825 24.564 1.00 45.94 90 GLY A C 1
ATOM 676 O O . GLY A 1 90 ? -0.428 2.832 25.615 1.00 45.94 90 GLY A O 1
ATOM 677 N N . VAL A 1 91 ? -2.311 3.282 24.477 1.00 45.62 91 VAL A N 1
ATOM 678 C CA . VAL A 1 91 ? -3.095 3.676 25.646 1.00 45.62 91 VAL A CA 1
ATOM 679 C C . VAL A 1 91 ? -3.501 2.395 26.369 1.00 45.62 91 VAL A C 1
ATOM 681 O O . VAL A 1 91 ? -4.453 1.714 25.987 1.00 45.62 91 VAL A O 1
ATOM 684 N N . VAL A 1 92 ? -2.758 2.040 27.417 1.00 47.28 92 VAL A N 1
ATOM 685 C CA . VAL A 1 92 ? -3.196 1.032 28.386 1.00 47.28 92 VAL A CA 1
ATOM 686 C C . VAL A 1 92 ? -4.086 1.750 29.389 1.00 47.28 92 VAL A C 1
ATOM 688 O O . VAL A 1 92 ? -3.623 2.247 30.410 1.00 47.28 92 VAL A O 1
ATOM 691 N N . ALA A 1 93 ? -5.371 1.863 29.068 1.00 45.06 93 ALA A N 1
ATOM 692 C CA . ALA A 1 93 ? -6.342 2.419 29.999 1.00 45.06 93 ALA A CA 1
ATOM 693 C C . ALA A 1 93 ? -6.486 1.472 31.216 1.00 45.06 93 ALA A C 1
ATOM 695 O O . ALA A 1 93 ? -6.651 0.266 31.006 1.00 45.06 93 ALA A O 1
ATOM 696 N N . PRO A 1 94 ? -6.366 1.948 32.469 1.00 39.28 94 PRO A N 1
ATOM 697 C CA . PRO A 1 94 ? -6.507 1.106 33.651 1.00 39.28 94 PRO A CA 1
ATOM 698 C C . PRO A 1 94 ? -7.996 0.936 34.012 1.00 39.28 94 PRO A C 1
ATOM 700 O O . PRO A 1 94 ? -8.643 1.887 34.441 1.00 39.28 94 PRO A O 1
ATOM 703 N N . GLY A 1 95 ? -8.551 -0.271 33.844 1.00 41.81 95 GLY A N 1
ATOM 704 C CA . GLY A 1 95 ? -9.892 -0.644 34.338 1.00 41.81 95 GLY A CA 1
ATOM 705 C C . GLY A 1 95 ? -10.702 -1.555 33.398 1.00 41.81 95 GLY A C 1
ATOM 706 O O . GLY A 1 95 ? -10.592 -1.430 32.189 1.00 41.81 95 GLY A O 1
ATOM 707 N N . GLY A 1 96 ? -11.507 -2.466 33.975 1.00 50.25 96 GLY A N 1
ATOM 708 C CA . GLY A 1 96 ? -12.603 -3.237 33.343 1.00 50.25 96 GLY A CA 1
ATOM 709 C C . GLY A 1 96 ? -12.291 -4.075 32.084 1.00 50.25 96 GLY A C 1
ATOM 710 O O . GLY A 1 96 ? -12.188 -3.547 30.982 1.00 50.25 96 GLY A O 1
ATOM 711 N N . GLN A 1 97 ? -12.266 -5.413 32.203 1.00 57.88 97 GLN A N 1
ATOM 712 C CA . GLN A 1 97 ? -11.833 -6.335 31.129 1.00 57.88 97 GLN A CA 1
ATOM 713 C C . GLN A 1 97 ? -12.570 -6.203 29.772 1.00 57.88 97 GLN A C 1
ATOM 715 O O . GLN A 1 97 ? -11.958 -6.479 28.741 1.00 57.88 97 GLN A O 1
ATOM 720 N N . SER A 1 98 ? -13.850 -5.807 29.723 1.00 57.94 98 SER A N 1
ATOM 721 C CA . SER A 1 98 ? -14.623 -5.760 28.463 1.00 57.94 98 SER A CA 1
ATOM 722 C C . SER A 1 98 ? -14.492 -4.425 27.715 1.00 57.94 98 SER A C 1
ATOM 724 O O . SER A 1 98 ? -14.183 -4.411 26.521 1.00 57.94 98 SER A O 1
ATOM 726 N N . CYS A 1 99 ? -14.676 -3.298 28.406 1.00 62.97 99 CYS A N 1
ATOM 727 C CA . CYS A 1 99 ? -14.586 -1.952 27.836 1.00 62.97 99 CYS A CA 1
ATOM 728 C C . CYS A 1 99 ? -13.157 -1.614 27.370 1.00 62.97 99 CYS A C 1
ATOM 730 O O . CYS A 1 99 ? -12.969 -1.017 26.306 1.00 62.97 99 CYS A O 1
ATOM 732 N N . GLN A 1 100 ? -12.139 -2.093 28.092 1.00 70.19 100 GLN A N 1
ATOM 733 C CA . GLN A 1 100 ? -10.730 -1.961 27.714 1.00 70.19 100 GLN A CA 1
ATOM 734 C C . GLN A 1 100 ? -10.401 -2.712 26.412 1.00 70.19 100 GLN A C 1
ATOM 736 O O . GLN A 1 100 ? -9.658 -2.207 25.569 1.00 70.19 100 GLN A O 1
ATOM 741 N N . ALA A 1 101 ? -10.985 -3.898 26.208 1.00 73.94 101 ALA A N 1
ATOM 742 C CA . ALA A 1 101 ? -10.777 -4.690 24.997 1.00 73.94 101 ALA A CA 1
ATOM 743 C C . ALA A 1 101 ? -11.390 -4.022 23.753 1.00 73.94 101 ALA A C 1
ATOM 745 O O . ALA A 1 101 ? -10.783 -4.041 22.677 1.00 73.94 101 ALA A O 1
ATOM 746 N N . ALA A 1 102 ? -12.560 -3.389 23.897 1.00 78.44 102 ALA A N 1
ATOM 747 C CA . ALA A 1 102 ? -13.196 -2.633 22.819 1.00 78.44 102 ALA A CA 1
ATOM 748 C C . ALA A 1 102 ? -12.354 -1.413 22.408 1.00 78.44 102 ALA A C 1
ATOM 750 O O . ALA A 1 102 ? -12.082 -1.224 21.221 1.00 78.44 102 ALA A O 1
ATOM 751 N N . VAL A 1 103 ? -11.872 -0.634 23.383 1.00 82.00 103 VAL A N 1
ATOM 752 C CA . VAL A 1 103 ? -10.972 0.507 23.142 1.00 82.00 103 VAL A CA 1
ATOM 753 C C . VAL A 1 103 ? -9.668 0.053 22.483 1.00 82.00 103 VAL A C 1
ATOM 755 O O . VAL A 1 103 ? -9.266 0.626 21.473 1.00 82.00 103 VAL A O 1
ATOM 758 N N . ALA A 1 104 ? -9.041 -1.016 22.980 1.00 81.06 104 ALA A N 1
ATOM 759 C CA . ALA A 1 104 ? -7.811 -1.554 22.399 1.00 81.06 104 ALA A CA 1
ATOM 760 C C . ALA A 1 104 ? -8.001 -2.033 20.950 1.00 81.06 104 ALA A C 1
ATOM 762 O O . ALA A 1 104 ? -7.117 -1.850 20.113 1.00 81.06 104 ALA A O 1
ATOM 763 N N . THR A 1 105 ? -9.157 -2.625 20.637 1.00 85.44 105 THR A N 1
ATOM 764 C CA . THR A 1 105 ? -9.496 -3.034 19.266 1.00 85.44 105 THR A CA 1
ATOM 765 C C . THR A 1 105 ? -9.654 -1.816 18.360 1.00 85.44 105 THR A C 1
ATOM 767 O O . THR A 1 105 ? -9.060 -1.777 17.288 1.00 85.44 105 THR A O 1
ATOM 770 N N . LEU A 1 106 ? -10.374 -0.783 18.812 1.00 88.00 106 LEU A N 1
ATOM 771 C CA . LEU A 1 106 ? -10.542 0.455 18.049 1.00 88.00 106 LEU A CA 1
ATOM 772 C C . LEU A 1 106 ? -9.212 1.163 17.787 1.00 88.00 106 LEU A C 1
ATOM 774 O O . LEU A 1 106 ? -9.006 1.642 16.680 1.00 88.00 106 LEU A O 1
ATOM 778 N N . LEU A 1 107 ? -8.299 1.199 18.759 1.00 86.06 107 LEU A N 1
ATOM 779 C CA . LEU A 1 107 ? -6.968 1.778 18.555 1.00 86.06 107 LEU A CA 1
ATOM 780 C C . LEU A 1 107 ? -6.192 1.030 17.464 1.00 86.06 107 LEU A C 1
ATOM 782 O O . LEU A 1 107 ? -5.660 1.665 16.562 1.00 86.06 107 LEU A O 1
ATOM 786 N N . ARG A 1 108 ? -6.218 -0.311 17.471 1.00 86.62 108 ARG A N 1
ATOM 787 C CA . ARG A 1 108 ? -5.584 -1.127 16.418 1.00 86.62 108 ARG A CA 1
ATOM 788 C C . ARG A 1 108 ? -6.202 -0.900 15.038 1.00 86.62 108 ARG A C 1
ATOM 790 O O . ARG A 1 108 ? -5.486 -0.908 14.040 1.00 86.62 108 ARG A O 1
ATOM 797 N N . ASP A 1 109 ? -7.520 -0.727 14.973 1.00 90.94 109 ASP A N 1
ATOM 798 C CA . ASP A 1 109 ? -8.211 -0.399 13.725 1.00 90.94 109 ASP A CA 1
ATOM 799 C C . ASP A 1 109 ? -7.783 0.979 13.200 1.00 90.94 109 ASP A C 1
ATOM 801 O O . ASP A 1 109 ? -7.495 1.136 12.015 1.00 90.94 109 ASP A O 1
ATOM 805 N N . ILE A 1 110 ? -7.726 1.980 14.083 1.00 90.81 110 ILE A N 1
ATOM 806 C CA . ILE A 1 110 ? -7.303 3.344 13.745 1.00 90.81 110 ILE A CA 1
ATOM 807 C C . ILE A 1 110 ? -5.842 3.337 13.283 1.00 90.81 110 ILE A C 1
ATOM 809 O O . ILE A 1 110 ? -5.552 3.954 12.264 1.00 90.81 110 ILE A O 1
ATOM 813 N N . ASP A 1 111 ? -4.957 2.596 13.952 1.00 87.81 111 ASP A N 1
ATOM 814 C CA . ASP A 1 111 ? -3.555 2.421 13.549 1.00 87.81 111 ASP A CA 1
ATOM 815 C C . ASP A 1 111 ? -3.421 1.887 12.127 1.00 87.81 111 ASP A C 1
ATOM 817 O O . ASP A 1 111 ? -2.690 2.450 11.310 1.00 87.81 111 ASP A O 1
ATOM 821 N N . ALA A 1 112 ? -4.155 0.816 11.814 1.00 91.81 112 ALA A N 1
ATOM 822 C CA . ALA A 1 112 ? -4.136 0.211 10.491 1.00 91.81 112 ALA A CA 1
ATOM 823 C C . ALA A 1 112 ? -4.601 1.210 9.420 1.00 91.81 112 ALA A C 1
ATOM 825 O O . ALA A 1 112 ? -3.911 1.419 8.421 1.00 91.81 112 ALA A O 1
ATOM 826 N N . LEU A 1 113 ? -5.744 1.871 9.641 1.00 94.38 113 LEU A N 1
ATOM 827 C CA . LEU A 1 113 ? -6.304 2.825 8.680 1.00 94.38 113 LEU A CA 1
ATOM 828 C C . LEU A 1 113 ? -5.435 4.075 8.529 1.00 94.38 113 LEU A C 1
ATOM 830 O O . LEU A 1 113 ? -5.243 4.557 7.417 1.00 94.38 113 LEU A O 1
ATOM 834 N N . HIS A 1 114 ? -4.894 4.602 9.625 1.00 93.31 114 HIS A N 1
ATOM 835 C CA . HIS A 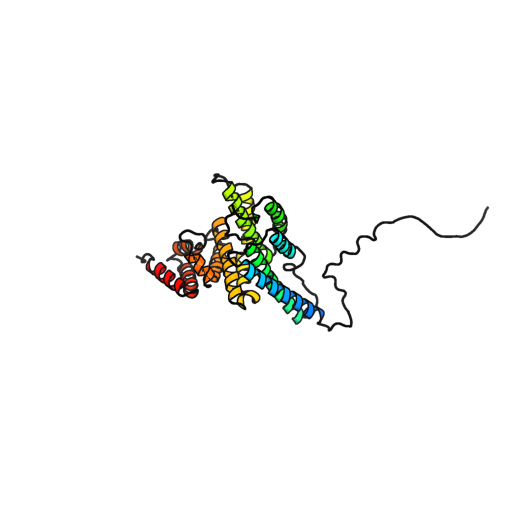1 114 ? -4.035 5.782 9.594 1.00 93.31 114 HIS A CA 1
ATOM 836 C C . HIS A 1 114 ? -2.711 5.486 8.901 1.00 93.31 114 HIS A C 1
ATOM 838 O O . HIS A 1 114 ? -2.298 6.250 8.031 1.00 93.31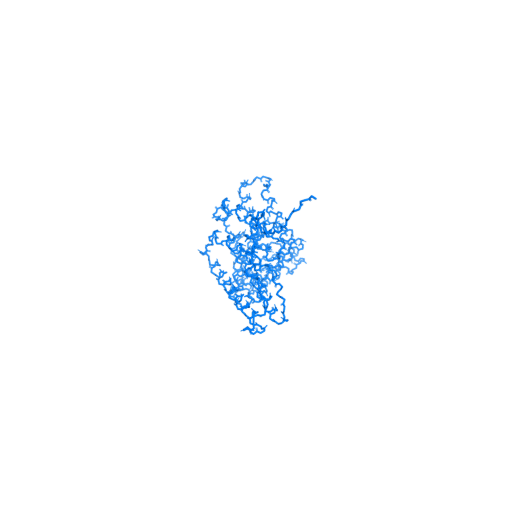 114 HIS A O 1
ATOM 844 N N . SER A 1 115 ? -2.087 4.350 9.210 1.00 93.69 115 SER A N 1
ATOM 845 C CA . SER A 1 115 ? -0.878 3.910 8.520 1.00 93.69 115 SER A CA 1
ATOM 846 C C . SER A 1 115 ? -1.119 3.742 7.021 1.00 93.69 115 SER A C 1
ATOM 848 O O . SER A 1 115 ? -0.295 4.186 6.225 1.00 93.69 115 SER A O 1
ATOM 850 N N . LEU A 1 116 ? -2.223 3.111 6.615 1.00 95.94 116 LEU A N 1
ATOM 851 C CA . LEU A 1 116 ? -2.555 2.940 5.198 1.00 95.94 116 LEU A CA 1
ATOM 852 C C . LEU A 1 116 ? -2.859 4.280 4.522 1.00 95.94 116 LEU A C 1
ATOM 854 O O . LEU A 1 116 ? -2.437 4.496 3.389 1.00 95.94 116 LEU A O 1
ATOM 858 N N . LEU A 1 117 ? -3.522 5.204 5.224 1.00 95.94 117 LEU A N 1
ATOM 859 C CA . LEU A 1 117 ? -3.766 6.556 4.726 1.00 95.94 117 LEU A CA 1
ATOM 860 C C . LEU A 1 117 ? -2.451 7.294 4.485 1.00 95.94 117 LEU A C 1
ATOM 862 O O . LEU A 1 117 ? -2.303 7.942 3.456 1.00 95.94 117 LEU A O 1
ATOM 866 N N . LEU A 1 118 ? -1.495 7.185 5.409 1.00 95.06 118 LEU A N 1
ATOM 867 C CA . LEU A 1 118 ? -0.173 7.784 5.256 1.00 95.06 118 LEU A CA 1
ATOM 868 C C . LEU A 1 118 ? 0.585 7.196 4.060 1.00 95.06 118 LEU A C 1
ATOM 870 O O . LEU A 1 118 ? 1.156 7.960 3.291 1.00 95.06 118 LEU A O 1
ATOM 874 N N . VAL A 1 119 ? 0.554 5.873 3.865 1.00 95.88 119 VAL A N 1
ATOM 875 C CA . VAL A 1 119 ? 1.152 5.235 2.677 1.00 95.88 119 VAL A CA 1
ATOM 876 C C . VAL A 1 119 ? 0.501 5.757 1.394 1.00 95.88 119 VAL A C 1
ATOM 878 O O . VAL A 1 119 ? 1.214 6.161 0.480 1.00 95.88 119 VAL A O 1
ATOM 881 N N . LEU A 1 120 ? -0.833 5.826 1.355 1.00 96.06 120 LEU A N 1
ATOM 882 C CA . LEU A 1 120 ? -1.587 6.338 0.210 1.00 96.06 120 LEU A CA 1
ATOM 883 C C . LEU A 1 120 ? -1.212 7.785 -0.136 1.00 96.06 120 LEU A C 1
ATOM 885 O O . LEU A 1 120 ? -0.956 8.084 -1.293 1.00 96.06 120 LEU A O 1
ATOM 889 N N . VAL A 1 121 ? -1.173 8.691 0.847 1.00 95.25 121 VAL A N 1
ATOM 890 C CA . VAL A 1 121 ? -0.895 10.118 0.584 1.00 95.25 121 VAL A CA 1
ATOM 891 C C . VAL A 1 121 ? 0.587 10.425 0.361 1.00 95.25 121 VAL A C 1
ATOM 893 O O . VAL A 1 121 ? 0.905 11.519 -0.104 1.00 95.25 121 VAL A O 1
ATOM 896 N N . ILE A 1 122 ? 1.488 9.506 0.727 1.00 95.00 122 ILE A N 1
ATOM 897 C CA . ILE A 1 122 ? 2.900 9.572 0.329 1.00 95.00 122 ILE A CA 1
ATOM 898 C C . ILE A 1 122 ? 3.048 9.252 -1.161 1.00 95.00 122 ILE A C 1
ATOM 900 O O . ILE A 1 122 ? 3.956 9.810 -1.761 1.00 95.00 122 ILE A O 1
ATOM 904 N N . ASP A 1 123 ? 2.167 8.412 -1.716 1.00 92.12 123 ASP A N 1
ATOM 905 C CA . ASP A 1 123 ? 2.062 8.061 -3.138 1.00 92.12 123 ASP A CA 1
ATOM 906 C C . ASP A 1 123 ? 3.402 7.644 -3.766 1.00 92.12 123 ASP A C 1
ATOM 908 O O . ASP A 1 123 ? 4.085 8.392 -4.467 1.00 92.12 123 ASP A O 1
ATOM 912 N N . THR A 1 124 ? 3.812 6.405 -3.487 1.00 90.88 124 THR A N 1
ATOM 913 C CA . THR A 1 124 ? 5.088 5.879 -3.986 1.00 90.88 124 THR A CA 1
ATOM 914 C C . THR A 1 124 ? 5.115 5.612 -5.482 1.00 90.88 124 THR A C 1
ATOM 916 O O . THR A 1 124 ? 6.209 5.358 -5.987 1.00 90.88 124 THR A O 1
ATOM 919 N N . ASP A 1 125 ? 3.974 5.652 -6.171 1.00 86.94 125 ASP A N 1
ATOM 920 C CA . ASP A 1 125 ? 3.872 5.341 -7.599 1.00 86.94 125 ASP A CA 1
ATOM 921 C C . ASP A 1 125 ? 4.038 6.588 -8.467 1.00 86.94 125 ASP A C 1
ATOM 923 O O . ASP A 1 125 ? 4.615 6.503 -9.556 1.00 86.94 125 ASP A O 1
ATOM 927 N N . GLU A 1 126 ? 3.611 7.758 -7.980 1.00 88.00 126 GLU A N 1
ATOM 928 C CA . GLU A 1 126 ? 3.733 9.012 -8.720 1.00 88.00 126 GLU A CA 1
ATOM 929 C C . GLU A 1 126 ? 5.198 9.307 -9.140 1.00 88.00 126 GLU A C 1
ATOM 931 O O . GLU A 1 126 ? 6.182 8.920 -8.492 1.00 88.00 126 GLU A O 1
ATOM 936 N N . ASP A 1 127 ? 5.353 9.978 -10.290 1.00 89.00 127 ASP A N 1
ATOM 937 C CA . ASP A 1 127 ? 6.652 10.409 -10.806 1.00 89.00 127 ASP A CA 1
ATOM 938 C C . ASP A 1 127 ? 7.321 11.388 -9.830 1.00 89.00 127 ASP A C 1
ATOM 940 O O . ASP A 1 127 ? 6.827 12.485 -9.553 1.00 89.00 127 ASP A O 1
ATOM 944 N N . VAL A 1 128 ? 8.507 11.007 -9.352 1.00 91.38 128 VAL A N 1
ATOM 945 C CA . VAL A 1 128 ? 9.324 11.775 -8.405 1.00 91.38 128 VAL A CA 1
ATOM 946 C C . VAL A 1 128 ? 9.653 13.188 -8.889 1.00 91.38 128 VAL A C 1
ATOM 948 O O . VAL A 1 128 ? 9.902 14.068 -8.066 1.00 91.38 128 VAL A O 1
ATOM 951 N N . ARG A 1 129 ? 9.642 13.433 -10.207 1.00 89.12 129 ARG A N 1
ATOM 952 C CA . ARG A 1 129 ? 9.906 14.760 -10.790 1.00 89.12 129 ARG A CA 1
ATOM 953 C C . ARG A 1 129 ? 8.745 15.733 -10.598 1.00 89.12 129 ARG A C 1
ATOM 955 O O . ARG A 1 129 ? 8.985 16.929 -10.445 1.00 89.12 129 ARG A O 1
ATOM 962 N N . SER A 1 130 ? 7.505 15.242 -10.606 1.00 90.44 130 SER A N 1
ATOM 963 C CA . SER A 1 130 ? 6.301 16.048 -10.353 1.00 90.44 130 SER A CA 1
ATOM 964 C C . SER A 1 130 ? 5.825 15.979 -8.902 1.00 90.44 130 SER A C 1
ATOM 966 O O . SER A 1 130 ? 4.971 16.771 -8.495 1.00 90.44 130 SER A O 1
ATOM 968 N N . HIS A 1 131 ? 6.383 15.058 -8.115 1.00 93.44 131 HIS A N 1
ATOM 969 C CA . HIS A 1 131 ? 5.929 14.769 -6.767 1.00 93.44 131 HIS A CA 1
ATOM 970 C C . HIS A 1 131 ? 6.152 15.939 -5.797 1.00 93.44 131 HIS A C 1
ATOM 972 O O . HIS A 1 131 ? 7.283 16.299 -5.452 1.00 93.44 131 HIS A O 1
ATOM 978 N N . LYS A 1 132 ? 5.063 16.508 -5.262 1.00 93.31 132 LYS A N 1
ATOM 979 C CA . LYS A 1 132 ? 5.126 17.684 -4.371 1.00 93.31 132 LYS A CA 1
ATOM 980 C C . LYS A 1 132 ? 5.945 17.438 -3.098 1.00 93.31 132 LYS A C 1
ATOM 982 O O . LYS A 1 132 ? 6.601 18.361 -2.617 1.00 93.31 132 LYS A O 1
ATOM 987 N N . LEU A 1 133 ? 5.935 16.213 -2.557 1.00 94.50 133 LEU A N 1
ATOM 988 C CA . LEU A 1 133 ? 6.712 15.864 -1.353 1.00 94.50 133 LEU A CA 1
ATOM 989 C C . LEU A 1 133 ? 8.224 15.735 -1.615 1.00 94.50 133 LEU A C 1
ATOM 991 O O . LEU A 1 133 ? 9.006 15.723 -0.666 1.00 94.50 133 LEU A O 1
ATOM 995 N N . CYS A 1 134 ? 8.653 15.665 -2.880 1.00 93.50 134 CYS A N 1
ATOM 996 C CA . CYS A 1 134 ? 10.070 15.649 -3.252 1.00 93.50 134 CYS A CA 1
ATOM 997 C C . CYS A 1 134 ? 10.670 17.061 -3.352 1.00 93.50 134 CYS A C 1
ATOM 999 O O . CYS A 1 134 ? 11.891 17.203 -3.459 1.00 93.50 134 CYS A O 1
ATOM 1001 N N . ALA A 1 135 ? 9.845 18.114 -3.275 1.00 92.12 135 ALA A N 1
ATOM 1002 C CA . ALA A 1 135 ? 10.329 19.488 -3.238 1.00 92.12 135 ALA A CA 1
ATOM 1003 C C . ALA A 1 135 ? 11.162 19.744 -1.959 1.00 92.12 135 ALA A C 1
ATOM 1005 O O . ALA A 1 135 ? 10.747 19.319 -0.874 1.00 92.12 135 ALA A O 1
ATOM 1006 N N . PRO A 1 136 ? 12.290 20.484 -2.036 1.00 90.31 136 PRO A N 1
ATOM 1007 C CA . PRO A 1 136 ? 13.226 20.648 -0.917 1.00 90.31 136 PRO A CA 1
ATOM 1008 C C . PRO A 1 136 ? 12.571 21.101 0.394 1.00 90.31 136 PRO A C 1
ATOM 1010 O O . PRO A 1 136 ? 12.797 20.490 1.434 1.00 90.31 136 PRO A O 1
ATOM 1013 N N . GLN A 1 137 ? 11.686 22.099 0.313 1.00 91.06 137 GLN A N 1
ATOM 1014 C CA . GLN A 1 137 ? 10.970 22.672 1.457 1.00 91.06 137 GLN A CA 1
ATOM 1015 C C . GLN A 1 137 ? 10.102 21.658 2.226 1.00 91.06 137 GLN A C 1
ATOM 1017 O O . GLN A 1 137 ? 9.935 21.774 3.437 1.00 91.06 137 GLN A O 1
ATOM 1022 N N . TRP A 1 138 ? 9.528 20.672 1.529 1.00 93.44 138 TRP A N 1
ATOM 1023 C CA . TRP A 1 138 ? 8.670 19.655 2.140 1.00 93.44 138 TRP A CA 1
ATOM 1024 C C . TRP A 1 138 ? 9.481 18.458 2.606 1.00 93.44 138 TRP A C 1
ATOM 1026 O O . TRP A 1 138 ? 9.222 17.938 3.687 1.00 93.44 138 TRP A O 1
ATOM 1036 N N . ARG A 1 139 ? 10.495 18.072 1.829 1.00 92.12 139 ARG A N 1
ATOM 1037 C CA . ARG A 1 139 ? 11.407 16.976 2.149 1.00 92.12 139 ARG A CA 1
ATOM 1038 C C . ARG A 1 139 ? 12.089 17.173 3.497 1.00 92.12 139 ARG A C 1
ATOM 1040 O O . ARG A 1 139 ? 12.010 16.275 4.321 1.00 92.12 139 ARG A O 1
ATOM 1047 N N . GLU A 1 140 ? 12.706 18.327 3.745 1.00 90.06 140 GLU A N 1
ATOM 1048 C CA . GLU A 1 140 ? 13.405 18.589 5.016 1.00 90.06 140 GLU A CA 1
ATOM 1049 C C . GLU A 1 140 ? 12.449 18.514 6.212 1.00 90.06 140 GLU A C 1
ATOM 1051 O O . GLU A 1 140 ? 12.743 17.878 7.224 1.00 90.06 140 GLU A O 1
ATOM 1056 N N . LYS A 1 141 ? 11.259 19.108 6.064 1.00 91.31 141 LYS A N 1
ATOM 1057 C CA . LYS A 1 141 ? 10.232 19.118 7.106 1.00 91.31 141 LYS A CA 1
ATOM 1058 C C . LYS A 1 141 ? 9.695 17.717 7.407 1.00 91.31 141 LYS A C 1
ATOM 1060 O O . LYS A 1 141 ? 9.554 17.355 8.569 1.00 91.31 141 LYS A O 1
ATOM 1065 N N . LEU A 1 142 ? 9.370 16.943 6.375 1.00 91.94 142 LEU A N 1
ATOM 1066 C CA . LEU A 1 142 ? 8.809 15.598 6.514 1.00 91.94 142 LEU A CA 1
ATOM 1067 C C . LEU A 1 142 ? 9.858 14.582 6.952 1.00 91.94 142 LEU A C 1
ATOM 1069 O O . LEU A 1 142 ? 9.541 13.685 7.723 1.00 91.94 142 LEU A O 1
ATOM 1073 N N . GLU A 1 143 ? 11.106 14.734 6.513 1.00 91.06 143 GLU A N 1
ATOM 1074 C CA . GLU A 1 143 ? 12.194 13.851 6.919 1.00 91.06 143 GLU A CA 1
ATOM 1075 C C . GLU A 1 143 ? 12.437 13.922 8.429 1.00 91.06 143 GLU A C 1
ATOM 1077 O O . GLU A 1 143 ? 12.606 12.880 9.061 1.00 91.06 143 GLU A O 1
ATOM 1082 N N . LEU A 1 144 ? 12.382 15.118 9.022 1.00 87.88 144 LEU A N 1
ATOM 1083 C CA . LEU A 1 144 ? 12.472 15.275 10.474 1.00 87.88 144 LEU A CA 1
ATOM 1084 C C . LEU A 1 144 ? 11.346 14.508 11.183 1.00 87.88 144 LEU A C 1
ATOM 1086 O O . LEU A 1 144 ? 11.615 13.706 12.069 1.00 87.88 144 LEU A O 1
ATOM 1090 N N . LEU A 1 145 ? 10.104 14.657 10.719 1.00 89.06 145 LEU A N 1
ATOM 1091 C CA . LEU A 1 145 ? 8.952 14.002 11.345 1.00 89.06 145 LEU A CA 1
ATOM 1092 C C . LEU A 1 145 ? 8.967 12.469 11.179 1.00 89.06 145 LEU A C 1
ATOM 1094 O O . LEU A 1 145 ? 8.665 11.716 12.102 1.00 89.06 145 LEU A O 1
ATOM 1098 N N . ILE A 1 146 ? 9.331 11.980 9.994 1.00 88.00 146 ILE A N 1
ATOM 1099 C CA . ILE A 1 146 ? 9.316 10.545 9.679 1.00 88.00 146 ILE A CA 1
ATOM 1100 C C . ILE A 1 146 ? 10.502 9.825 10.324 1.00 88.00 146 ILE A C 1
ATOM 1102 O O . ILE A 1 146 ? 10.389 8.659 10.683 1.00 88.00 146 ILE A O 1
ATOM 1106 N N . THR A 1 147 ? 11.643 10.491 10.513 1.00 82.88 147 THR A N 1
ATOM 1107 C CA . THR A 1 147 ? 12.786 9.885 11.223 1.00 82.88 147 THR A CA 1
ATOM 1108 C C . THR A 1 147 ? 12.562 9.785 12.731 1.00 82.88 147 THR A C 1
ATOM 1110 O O . THR A 1 147 ? 13.150 8.916 13.371 1.00 82.88 147 THR A O 1
ATOM 1113 N N . GLU A 1 148 ? 11.673 10.609 13.288 1.00 82.75 148 GLU A N 1
ATOM 1114 C CA . GLU A 1 148 ? 11.178 10.482 14.662 1.00 82.75 148 GLU A CA 1
ATOM 1115 C C . GLU A 1 148 ? 10.178 9.331 14.835 1.00 82.75 148 GLU A C 1
ATOM 1117 O O . GLU A 1 148 ? 9.844 8.968 15.968 1.00 82.75 148 GLU A O 1
ATOM 1122 N N . PHE A 1 149 ? 9.718 8.704 13.745 1.00 75.94 149 PHE A N 1
ATOM 1123 C CA . PHE A 1 149 ? 9.002 7.444 13.857 1.00 75.94 149 PHE A CA 1
ATOM 1124 C C . PHE A 1 149 ? 9.927 6.397 14.483 1.00 75.94 149 PHE A C 1
ATOM 1126 O O . PHE A 1 149 ? 10.861 5.891 13.865 1.00 75.94 149 PHE A O 1
ATOM 1133 N N . GLY A 1 150 ? 9.663 6.072 15.749 1.00 69.31 150 GLY A N 1
ATOM 1134 C CA . GLY A 1 150 ? 10.339 4.975 16.434 1.00 69.31 150 GLY A CA 1
ATOM 1135 C C . GLY A 1 150 ? 10.055 3.616 15.781 1.00 69.31 150 GLY A C 1
ATOM 1136 O O . GLY A 1 150 ? 9.332 3.503 14.795 1.00 69.31 150 GLY A O 1
ATOM 1137 N N . SER A 1 151 ? 10.552 2.539 16.386 1.00 72.75 151 SER A N 1
ATOM 1138 C CA . SER A 1 151 ? 10.414 1.156 15.895 1.00 72.75 151 SER A CA 1
ATOM 1139 C C . SER A 1 151 ? 9.012 0.543 16.068 1.00 72.75 151 SER A C 1
ATOM 1141 O O . SER A 1 151 ? 8.872 -0.673 16.202 1.00 72.75 151 SER A O 1
ATOM 1143 N N . ARG A 1 152 ? 7.958 1.365 16.117 1.00 78.12 152 ARG A N 1
ATOM 1144 C CA . ARG A 1 152 ? 6.585 0.887 16.306 1.00 78.12 152 ARG A CA 1
ATOM 1145 C C . ARG A 1 152 ? 6.061 0.274 15.003 1.00 78.12 152 ARG A C 1
ATOM 1147 O O . ARG A 1 152 ? 6.189 0.921 13.965 1.00 78.12 152 ARG A O 1
ATOM 1154 N N . PRO A 1 153 ? 5.401 -0.900 15.044 1.00 79.88 153 PRO A N 1
ATOM 1155 C CA . PRO A 1 153 ? 4.905 -1.568 13.840 1.00 79.88 153 PRO A CA 1
ATOM 1156 C C . PRO A 1 153 ? 4.030 -0.679 12.945 1.00 79.88 153 PRO A C 1
ATOM 1158 O O . PRO A 1 153 ? 4.242 -0.650 11.738 1.00 79.88 153 PRO A O 1
ATOM 1161 N N . GLY A 1 154 ? 3.121 0.112 13.532 1.00 82.75 154 GLY A N 1
ATOM 1162 C CA . GLY A 1 154 ? 2.224 1.007 12.786 1.00 82.75 154 GLY A CA 1
ATOM 1163 C C . GLY A 1 154 ? 2.917 2.143 12.030 1.00 82.75 154 GLY A C 1
ATOM 1164 O O . GLY A 1 154 ? 2.336 2.706 11.111 1.00 82.75 154 GLY A O 1
ATOM 1165 N N . HIS A 1 155 ? 4.173 2.453 12.356 1.00 86.88 155 HIS A N 1
ATOM 1166 C CA . HIS A 1 155 ? 4.941 3.475 11.646 1.00 86.88 155 HIS A CA 1
ATOM 1167 C C . HIS A 1 155 ? 5.828 2.906 10.535 1.00 86.88 155 HIS A C 1
ATOM 1169 O O . HIS A 1 155 ? 6.351 3.663 9.716 1.00 86.88 155 HIS A O 1
ATOM 1175 N N . LEU A 1 156 ? 6.019 1.584 10.492 1.00 91.00 156 LEU A N 1
ATOM 1176 C CA . LEU A 1 156 ? 6.914 0.962 9.520 1.00 91.00 156 LEU A CA 1
ATOM 1177 C C . LEU A 1 156 ? 6.420 1.124 8.076 1.00 91.00 156 LEU A C 1
ATOM 1179 O O . LEU A 1 156 ? 7.259 1.417 7.224 1.00 91.00 156 LEU A O 1
ATOM 1183 N N . PRO A 1 157 ? 5.115 0.986 7.755 1.00 94.25 157 PRO A N 1
ATOM 1184 C CA . PRO A 1 157 ? 4.674 1.150 6.373 1.00 94.25 157 PRO A CA 1
ATOM 1185 C C . PRO A 1 157 ? 4.847 2.576 5.825 1.00 94.25 157 PRO A C 1
ATOM 1187 O O . PRO A 1 157 ? 5.426 2.706 4.746 1.00 94.25 157 PRO A O 1
ATOM 1190 N N . PRO A 1 158 ? 4.464 3.656 6.538 1.00 94.31 158 PRO A N 1
ATOM 1191 C CA . PRO A 1 158 ? 4.726 5.021 6.083 1.00 94.31 158 PRO A CA 1
ATOM 1192 C C . PRO A 1 158 ? 6.222 5.333 5.984 1.00 94.31 158 PRO A C 1
ATOM 1194 O O . PRO A 1 158 ? 6.647 6.019 5.056 1.00 94.31 158 PRO A O 1
ATOM 1197 N N . LEU A 1 159 ? 7.035 4.799 6.904 1.00 93.62 159 LEU A N 1
ATOM 1198 C CA . LEU A 1 159 ? 8.491 4.908 6.835 1.00 93.62 159 LEU A CA 1
ATOM 1199 C C . LEU A 1 159 ? 9.037 4.248 5.563 1.00 93.62 159 LEU A C 1
ATOM 1201 O O . LEU A 1 159 ? 9.846 4.858 4.864 1.00 93.62 159 LEU A O 1
ATOM 1205 N N . LEU A 1 160 ? 8.595 3.026 5.247 1.00 94.56 160 LEU A N 1
ATOM 1206 C CA . LEU A 1 160 ? 8.987 2.328 4.024 1.00 94.56 160 LEU A CA 1
ATOM 1207 C C . LEU A 1 160 ? 8.585 3.137 2.788 1.00 94.56 160 LEU A C 1
ATOM 1209 O O . LEU A 1 160 ? 9.435 3.386 1.936 1.00 94.56 160 LEU A O 1
ATOM 1213 N N . ALA A 1 161 ? 7.330 3.591 2.726 1.00 95.69 161 ALA A N 1
ATOM 1214 C CA . ALA A 1 161 ? 6.820 4.397 1.621 1.00 95.69 161 ALA A CA 1
ATOM 1215 C C . ALA A 1 161 ? 7.675 5.655 1.401 1.00 95.69 161 ALA A C 1
ATOM 1217 O O . ALA A 1 161 ? 8.127 5.926 0.289 1.00 95.69 161 ALA A O 1
ATOM 1218 N N . TRP A 1 162 ? 7.996 6.376 2.479 1.00 95.56 162 TRP A N 1
ATOM 1219 C CA . TRP A 1 162 ? 8.866 7.548 2.419 1.00 95.56 162 TRP A CA 1
ATOM 1220 C C . TRP A 1 162 ? 10.269 7.225 1.903 1.00 95.56 162 TRP A C 1
ATOM 1222 O O . TRP A 1 162 ? 10.790 7.924 1.033 1.00 95.56 162 TRP A O 1
ATOM 1232 N N . CYS A 1 163 ? 10.888 6.163 2.423 1.00 94.56 163 CYS A N 1
ATOM 1233 C CA . CYS A 1 163 ? 12.238 5.772 2.024 1.00 94.56 163 CYS A CA 1
ATOM 1234 C C . CYS A 1 163 ? 12.295 5.368 0.551 1.00 94.56 163 CYS A C 1
ATOM 1236 O O . CYS A 1 163 ? 13.242 5.719 -0.145 1.00 94.56 163 CYS A O 1
ATOM 1238 N N . VAL A 1 164 ? 11.278 4.660 0.066 1.00 93.81 164 VAL A N 1
ATOM 1239 C CA . VAL A 1 164 ? 11.180 4.238 -1.332 1.00 93.81 164 VAL A CA 1
ATOM 1240 C C . VAL A 1 164 ? 10.978 5.447 -2.252 1.00 93.81 164 VAL A C 1
ATOM 1242 O O . VAL A 1 164 ? 11.712 5.588 -3.230 1.00 93.81 164 VAL A O 1
ATOM 1245 N N . LEU A 1 165 ? 10.072 6.370 -1.907 1.00 95.00 165 LEU A N 1
ATOM 1246 C CA . LEU A 1 165 ? 9.849 7.605 -2.668 1.00 95.00 165 LEU A CA 1
ATOM 1247 C C . LEU A 1 165 ? 11.128 8.453 -2.768 1.00 95.00 165 LEU A C 1
ATOM 1249 O O . LEU A 1 165 ? 11.553 8.843 -3.858 1.00 95.00 165 LEU A O 1
ATOM 1253 N N . GLN A 1 166 ? 11.771 8.730 -1.631 1.00 94.00 166 GLN A N 1
ATOM 1254 C CA . GLN A 1 166 ? 12.973 9.564 -1.609 1.00 94.00 166 GLN A CA 1
ATOM 1255 C C . GLN A 1 166 ? 14.196 8.844 -2.192 1.00 94.00 166 GLN A C 1
ATOM 1257 O O . GLN A 1 166 ? 15.051 9.489 -2.798 1.00 94.00 166 GLN A O 1
ATOM 1262 N N . GLY A 1 167 ? 14.264 7.515 -2.077 1.00 91.88 167 GLY A N 1
ATOM 1263 C CA . GLY A 1 167 ? 15.266 6.687 -2.743 1.00 91.88 167 GLY A CA 1
ATOM 1264 C C . GLY A 1 167 ? 15.171 6.790 -4.266 1.00 91.88 167 GLY A C 1
ATOM 1265 O O . GLY A 1 167 ? 16.175 7.087 -4.913 1.00 91.88 167 GLY A O 1
ATOM 1266 N N . ARG A 1 168 ? 13.959 6.656 -4.829 1.00 91.25 168 ARG A N 1
ATOM 1267 C CA . ARG A 1 168 ? 13.690 6.860 -6.266 1.00 91.25 168 ARG A CA 1
ATOM 1268 C C . ARG A 1 168 ? 14.105 8.254 -6.721 1.00 91.25 168 ARG A C 1
ATOM 1270 O O . ARG A 1 168 ? 14.816 8.388 -7.712 1.00 91.25 168 ARG A O 1
ATOM 1277 N N . ARG A 1 169 ? 13.725 9.291 -5.967 1.00 92.00 169 ARG A N 1
ATOM 1278 C CA . ARG A 1 169 ? 14.138 10.678 -6.233 1.00 92.00 169 ARG A CA 1
ATOM 1279 C C . ARG A 1 169 ? 15.663 10.804 -6.260 1.00 92.00 169 ARG A C 1
ATOM 1281 O O . ARG A 1 169 ? 16.214 11.328 -7.222 1.00 92.00 169 ARG A O 1
ATOM 1288 N N . ALA A 1 170 ? 16.343 10.315 -5.224 1.00 90.06 170 ALA A N 1
ATOM 1289 C CA . ALA A 1 170 ? 17.795 10.412 -5.112 1.00 90.06 170 ALA A CA 1
ATOM 1290 C C . ALA A 1 170 ? 18.521 9.654 -6.238 1.00 90.06 170 ALA A C 1
ATOM 1292 O O . ALA A 1 170 ? 19.571 10.104 -6.687 1.00 90.06 170 ALA A O 1
ATOM 1293 N N . LEU A 1 171 ? 17.961 8.541 -6.726 1.00 87.81 171 LEU A N 1
ATOM 1294 C CA . LEU A 1 171 ? 18.450 7.830 -7.913 1.00 87.81 171 LEU A CA 1
ATOM 1295 C C . LEU A 1 171 ? 18.212 8.618 -9.209 1.00 87.81 171 LEU A C 1
ATOM 1297 O O . LEU A 1 171 ? 19.065 8.619 -10.093 1.00 87.81 171 LEU A O 1
ATOM 1301 N N . CYS A 1 172 ? 17.079 9.308 -9.342 1.00 86.62 172 CYS A N 1
ATOM 1302 C CA . CYS A 1 172 ? 16.841 10.178 -10.492 1.00 86.62 172 CYS A CA 1
ATOM 1303 C C . CYS A 1 172 ? 17.826 11.354 -10.538 1.00 86.62 172 CYS A C 1
ATOM 1305 O O . CYS A 1 172 ? 18.286 11.710 -11.621 1.00 86.62 172 CYS A O 1
ATOM 1307 N N . ASP A 1 173 ? 18.194 11.915 -9.385 1.00 83.81 173 ASP A N 1
ATOM 1308 C CA . ASP A 1 173 ? 19.151 13.024 -9.296 1.00 83.81 173 ASP A CA 1
ATOM 1309 C C . ASP A 1 173 ? 20.580 12.617 -9.708 1.00 83.81 173 ASP A C 1
ATOM 1311 O O . ASP A 1 173 ? 21.361 13.464 -10.146 1.00 83.81 173 ASP A O 1
ATOM 1315 N N . THR A 1 174 ? 20.949 11.333 -9.602 1.00 79.44 174 THR A N 1
ATOM 1316 C CA . THR A 1 174 ? 22.304 10.870 -9.950 1.00 79.44 174 THR A CA 1
ATOM 1317 C C . THR A 1 174 ? 22.528 10.666 -11.447 1.00 79.44 174 THR A C 1
ATOM 1319 O O . THR A 1 174 ? 23.671 10.427 -11.834 1.00 79.44 174 THR A O 1
ATOM 1322 N N . ASN A 1 175 ? 21.495 10.766 -12.299 1.00 69.19 175 ASN A N 1
ATOM 1323 C CA . ASN A 1 175 ? 21.589 10.627 -13.763 1.00 69.19 175 ASN A CA 1
ATOM 1324 C C . ASN A 1 175 ? 22.464 9.437 -14.230 1.00 69.19 175 ASN A C 1
ATOM 1326 O O . ASN A 1 175 ? 23.221 9.550 -15.193 1.00 69.19 175 ASN A O 1
ATOM 1330 N N . GLY A 1 176 ? 22.393 8.294 -13.537 1.00 61.00 176 GLY A N 1
ATOM 1331 C CA . GLY A 1 176 ? 23.162 7.095 -13.894 1.00 61.00 176 GLY A CA 1
ATOM 1332 C C . GLY A 1 176 ? 24.629 7.095 -13.446 1.00 61.00 176 GLY A C 1
ATOM 1333 O O . GLY A 1 176 ? 25.431 6.339 -13.993 1.00 61.00 176 GLY A O 1
ATOM 1334 N N . ALA A 1 177 ? 25.007 7.916 -12.459 1.00 66.00 177 ALA A N 1
ATOM 1335 C CA . ALA A 1 177 ? 26.328 7.831 -11.841 1.00 66.00 177 ALA A CA 1
ATOM 1336 C C . ALA A 1 177 ? 26.602 6.409 -11.313 1.00 66.00 177 ALA A C 1
ATOM 1338 O O . ALA A 1 177 ? 25.758 5.798 -10.659 1.00 66.00 177 ALA A O 1
ATOM 1339 N N . SER A 1 178 ? 27.811 5.897 -11.564 1.00 61.75 178 SER A N 1
ATOM 1340 C CA . SER A 1 178 ? 28.205 4.515 -11.247 1.00 61.75 178 SER A CA 1
ATOM 1341 C C . SER A 1 178 ? 28.278 4.204 -9.748 1.00 61.75 178 SER A C 1
ATOM 1343 O O . SER A 1 178 ? 28.398 3.041 -9.370 1.00 61.75 178 SER A O 1
ATOM 1345 N N . VAL A 1 179 ? 28.243 5.227 -8.889 1.00 64.00 179 VAL A N 1
ATOM 1346 C CA . VAL A 1 179 ? 28.263 5.082 -7.432 1.00 64.00 179 VAL A CA 1
ATOM 1347 C C . VAL A 1 179 ? 26.976 5.680 -6.863 1.00 64.00 179 VAL A C 1
ATOM 1349 O O . VAL A 1 179 ? 26.705 6.858 -7.113 1.00 64.00 179 VAL A O 1
ATOM 1352 N N . PRO A 1 180 ? 26.188 4.913 -6.084 1.00 68.50 180 PRO A N 1
ATOM 1353 C CA . PRO A 1 180 ? 24.987 5.440 -5.452 1.00 68.50 180 PRO A CA 1
ATOM 1354 C C . PRO A 1 180 ? 25.363 6.562 -4.483 1.00 68.50 180 PRO A C 1
ATOM 1356 O O . PRO A 1 180 ? 26.286 6.411 -3.677 1.00 68.50 180 PRO A O 1
ATOM 1359 N N . SER A 1 181 ? 24.646 7.685 -4.564 1.00 81.12 181 SER A N 1
ATOM 1360 C CA . SER A 1 181 ? 24.877 8.832 -3.685 1.00 81.12 181 SER A CA 1
ATOM 1361 C C . SER A 1 181 ? 24.686 8.450 -2.212 1.00 81.12 181 SER A C 1
ATOM 1363 O O . SER A 1 181 ? 24.006 7.474 -1.873 1.00 81.12 181 SER A O 1
ATOM 1365 N N . SER A 1 182 ? 25.270 9.238 -1.306 1.00 87.00 182 SER A N 1
ATOM 1366 C CA . SER A 1 182 ? 25.075 9.060 0.139 1.00 87.00 182 SER A CA 1
ATOM 1367 C C . SER A 1 182 ? 23.593 9.109 0.538 1.00 87.00 182 SER A C 1
ATOM 1369 O O . SER A 1 182 ? 23.190 8.404 1.465 1.00 87.00 182 SER A O 1
ATOM 1371 N N . GLU A 1 183 ? 22.775 9.880 -0.187 1.00 88.06 183 GLU A N 1
ATOM 1372 C CA . GLU A 1 183 ? 21.320 9.934 -0.015 1.00 88.06 183 GLU A CA 1
ATOM 1373 C C . GLU A 1 183 ? 20.648 8.608 -0.399 1.00 88.06 183 GLU A C 1
ATOM 1375 O O . GLU A 1 183 ? 19.883 8.065 0.399 1.00 88.06 183 GLU A O 1
ATOM 1380 N N . VAL A 1 184 ? 20.984 8.027 -1.558 1.00 88.62 184 VAL A N 1
ATOM 1381 C CA . VAL A 1 184 ? 20.449 6.717 -1.984 1.00 88.62 184 VAL A CA 1
ATOM 1382 C C . VAL A 1 184 ? 20.761 5.643 -0.938 1.00 88.62 184 VAL A C 1
ATOM 1384 O O . VAL A 1 184 ? 19.877 4.898 -0.511 1.00 88.62 184 VAL A O 1
ATOM 1387 N N . GLN A 1 185 ? 22.004 5.600 -0.450 1.00 88.88 185 GLN A N 1
ATOM 1388 C CA . GLN A 1 185 ? 22.413 4.645 0.585 1.00 88.88 185 GLN A CA 1
ATOM 1389 C C . GLN A 1 185 ? 21.713 4.886 1.932 1.00 88.88 185 GLN A C 1
ATOM 1391 O O . GLN A 1 185 ? 21.476 3.943 2.693 1.00 88.88 185 GLN A O 1
ATOM 1396 N N . ARG A 1 186 ? 21.402 6.141 2.277 1.00 90.94 186 ARG A N 1
ATOM 1397 C CA . ARG A 1 186 ? 20.657 6.482 3.497 1.00 90.94 186 ARG A CA 1
ATOM 1398 C C . ARG A 1 186 ? 19.239 5.918 3.436 1.00 90.94 186 ARG A C 1
ATOM 1400 O O . ARG A 1 186 ? 18.860 5.189 4.352 1.00 90.94 186 ARG A O 1
ATOM 1407 N N . TYR A 1 187 ? 18.500 6.200 2.364 1.00 92.06 187 TYR A N 1
ATOM 1408 C CA . TYR A 1 187 ? 17.119 5.733 2.219 1.00 92.06 187 TYR A CA 1
ATOM 1409 C C . TYR A 1 187 ? 17.028 4.217 2.060 1.00 92.06 187 TYR A C 1
ATOM 1411 O O . TYR A 1 187 ? 16.182 3.597 2.699 1.00 92.06 187 TYR A O 1
ATOM 1419 N N . SER A 1 188 ? 17.957 3.601 1.324 1.00 90.50 188 SER A N 1
ATOM 1420 C CA . SER A 1 188 ? 18.051 2.140 1.228 1.00 90.50 188 SER A CA 1
ATOM 1421 C C . SER A 1 188 ? 18.229 1.490 2.608 1.00 90.50 188 SER A C 1
ATOM 1423 O O . SER A 1 188 ? 17.465 0.601 2.974 1.00 90.50 188 SER A O 1
ATOM 1425 N N . ARG A 1 189 ? 19.151 1.989 3.449 1.00 89.81 189 ARG A N 1
ATOM 1426 C CA . ARG A 1 189 ? 19.338 1.458 4.815 1.00 89.81 189 ARG A CA 1
ATOM 1427 C C . ARG A 1 189 ? 18.104 1.627 5.698 1.00 89.81 189 ARG A C 1
ATOM 1429 O O . ARG A 1 189 ? 17.814 0.746 6.502 1.00 89.81 189 ARG A O 1
ATOM 1436 N N . MET A 1 190 ? 17.399 2.751 5.594 1.00 91.25 190 MET A N 1
ATOM 1437 C CA . MET A 1 190 ? 16.172 2.975 6.366 1.00 91.25 190 MET A CA 1
ATOM 1438 C C . MET A 1 190 ? 15.036 2.051 5.910 1.00 91.25 190 MET A C 1
ATOM 1440 O O . MET A 1 190 ? 14.348 1.479 6.752 1.00 91.25 190 MET A O 1
ATOM 1444 N N . ALA A 1 191 ? 14.893 1.840 4.603 1.00 91.69 191 ALA A N 1
ATOM 1445 C CA . ALA A 1 191 ? 13.927 0.901 4.049 1.00 91.69 191 ALA A CA 1
ATOM 1446 C C . ALA A 1 191 ? 14.228 -0.548 4.467 1.00 91.69 191 ALA A C 1
ATOM 1448 O O . ALA A 1 191 ? 13.323 -1.244 4.921 1.00 91.69 191 ALA A O 1
ATOM 1449 N N . VAL A 1 192 ? 15.496 -0.978 4.420 1.00 89.31 192 VAL A N 1
ATOM 1450 C CA . VAL A 1 192 ? 15.916 -2.304 4.914 1.00 89.31 192 VAL A CA 1
ATOM 1451 C C . VAL A 1 192 ? 15.568 -2.470 6.393 1.00 89.31 192 VAL A C 1
ATOM 1453 O O . VAL A 1 192 ? 14.989 -3.481 6.766 1.00 89.31 192 VAL A O 1
ATOM 1456 N N . ARG A 1 193 ? 15.794 -1.449 7.231 1.00 89.38 193 ARG A N 1
ATOM 1457 C CA . ARG A 1 193 ? 15.374 -1.491 8.645 1.00 89.38 193 ARG A CA 1
ATOM 1458 C C . ARG A 1 193 ? 13.863 -1.648 8.818 1.00 89.38 193 ARG A C 1
ATOM 1460 O O . ARG A 1 193 ? 13.441 -2.324 9.750 1.00 89.38 193 ARG A O 1
ATOM 1467 N N . ALA A 1 194 ? 13.048 -1.035 7.958 1.00 91.00 194 ALA A N 1
ATOM 1468 C CA . ALA A 1 194 ? 11.599 -1.227 7.995 1.00 91.00 194 ALA A CA 1
ATOM 1469 C C . ALA A 1 194 ? 11.212 -2.665 7.599 1.00 91.00 194 ALA A C 1
ATOM 1471 O O . ALA A 1 194 ? 10.351 -3.271 8.239 1.00 91.00 194 ALA A O 1
ATOM 1472 N N . VAL A 1 195 ? 11.887 -3.232 6.592 1.00 90.25 195 VAL A N 1
ATOM 1473 C CA . VAL A 1 195 ? 11.722 -4.636 6.180 1.00 90.25 195 VAL A CA 1
ATOM 1474 C C . VAL A 1 195 ? 12.105 -5.594 7.307 1.00 90.25 195 VAL A C 1
ATOM 1476 O O . VAL A 1 195 ? 11.292 -6.444 7.670 1.00 90.25 195 VAL A O 1
ATOM 1479 N N . ASP A 1 196 ? 13.274 -5.403 7.919 1.00 87.81 196 ASP A N 1
ATOM 1480 C CA . ASP A 1 196 ? 13.752 -6.189 9.064 1.00 87.81 196 ASP A CA 1
ATOM 1481 C C . ASP A 1 196 ? 12.845 -6.027 10.293 1.00 87.81 196 ASP A C 1
ATOM 1483 O O . ASP A 1 196 ? 12.650 -6.965 11.063 1.00 87.81 196 ASP A O 1
ATOM 1487 N N . GLY A 1 197 ? 12.230 -4.850 10.451 1.00 88.62 197 GLY A N 1
ATOM 1488 C CA . GLY A 1 197 ? 11.206 -4.573 11.458 1.00 88.62 197 GLY A CA 1
ATOM 1489 C C . GLY A 1 197 ? 9.871 -5.290 11.218 1.00 88.62 197 GLY A C 1
ATOM 1490 O O . GLY A 1 197 ? 8.967 -5.181 12.044 1.00 88.62 197 GLY A O 1
ATOM 1491 N N . GLY A 1 198 ? 9.725 -6.025 10.111 1.00 89.44 198 GLY A N 1
ATOM 1492 C CA . GLY A 1 198 ? 8.538 -6.822 9.813 1.00 89.44 198 GLY A CA 1
ATOM 1493 C C . GLY A 1 198 ? 7.410 -6.047 9.130 1.00 89.44 198 GLY A C 1
ATOM 1494 O O . GLY A 1 198 ? 6.248 -6.432 9.263 1.00 89.44 198 GLY A O 1
ATOM 1495 N N . VAL A 1 199 ? 7.717 -4.981 8.377 1.00 92.31 199 VAL A N 1
ATOM 1496 C CA . VAL A 1 199 ? 6.707 -4.168 7.667 1.00 92.31 199 VAL A CA 1
ATOM 1497 C C . VAL A 1 199 ? 5.764 -5.000 6.788 1.00 92.31 199 VAL A C 1
ATOM 1499 O O . VAL A 1 199 ? 4.566 -4.740 6.781 1.00 92.31 199 VAL A O 1
ATOM 1502 N N . MET A 1 200 ? 6.260 -6.048 6.118 1.00 91.75 200 MET A N 1
ATOM 1503 C CA . MET A 1 200 ? 5.437 -6.911 5.256 1.00 91.75 200 MET A CA 1
ATOM 1504 C C . MET A 1 200 ? 4.388 -7.686 6.062 1.00 91.75 200 MET A C 1
ATOM 1506 O O . MET A 1 200 ? 3.223 -7.753 5.676 1.00 91.75 200 MET A O 1
ATOM 1510 N N . ALA A 1 201 ? 4.778 -8.222 7.223 1.00 89.69 201 ALA A N 1
ATOM 1511 C CA . ALA A 1 201 ? 3.849 -8.879 8.137 1.00 89.69 201 ALA A CA 1
ATOM 1512 C C . ALA A 1 201 ? 2.858 -7.870 8.741 1.00 89.69 201 ALA A C 1
ATOM 1514 O O . ALA A 1 201 ? 1.678 -8.179 8.895 1.00 89.69 201 ALA A O 1
ATOM 1515 N N . CYS A 1 202 ? 3.309 -6.647 9.037 1.00 91.56 202 CYS A N 1
ATOM 1516 C CA . CYS A 1 202 ? 2.437 -5.579 9.519 1.00 91.56 202 CYS A CA 1
ATOM 1517 C C . CYS A 1 202 ? 1.365 -5.202 8.485 1.00 91.56 202 CYS A C 1
ATOM 1519 O O . CYS A 1 202 ? 0.185 -5.147 8.821 1.00 91.56 202 CYS A O 1
ATOM 1521 N N . LEU A 1 203 ? 1.758 -5.010 7.223 1.00 94.81 203 LEU A N 1
ATOM 1522 C CA . LEU A 1 203 ? 0.842 -4.742 6.114 1.00 94.81 203 LEU A CA 1
ATOM 1523 C C . LEU A 1 203 ? -0.150 -5.893 5.910 1.00 94.81 203 LEU A C 1
ATOM 1525 O O . LEU A 1 203 ? -1.348 -5.657 5.763 1.00 94.81 203 LEU A O 1
ATOM 1529 N N . HIS A 1 204 ? 0.321 -7.140 5.991 1.00 92.62 204 HIS A N 1
ATOM 1530 C CA . HIS A 1 204 ? -0.552 -8.312 5.939 1.00 92.62 204 HIS A CA 1
ATOM 1531 C C . HIS A 1 204 ? -1.589 -8.301 7.075 1.00 92.62 204 HIS A C 1
ATOM 1533 O O . HIS A 1 204 ? -2.767 -8.582 6.856 1.00 92.62 204 HIS A O 1
ATOM 1539 N N . ASN A 1 205 ? -1.181 -7.937 8.293 1.00 91.94 205 ASN A N 1
ATOM 1540 C CA . ASN A 1 205 ? -2.098 -7.820 9.428 1.00 91.94 205 ASN A CA 1
ATOM 1541 C C . ASN A 1 205 ? -3.131 -6.704 9.223 1.00 91.94 205 ASN A C 1
ATOM 1543 O O . ASN A 1 205 ? -4.283 -6.875 9.613 1.00 91.94 205 ASN A O 1
ATOM 1547 N N . PHE A 1 206 ? -2.758 -5.596 8.578 1.00 94.38 206 PHE A N 1
ATOM 1548 C CA . PHE A 1 206 ? -3.694 -4.518 8.254 1.00 94.38 206 PHE A CA 1
ATOM 1549 C C . PHE A 1 206 ? -4.746 -4.940 7.230 1.00 94.38 206 PHE A C 1
ATOM 1551 O O . PHE A 1 206 ? -5.919 -4.628 7.418 1.00 94.38 206 PHE A O 1
ATOM 1558 N N . LEU A 1 207 ? -4.377 -5.724 6.213 1.00 94.06 207 LEU A N 1
ATOM 1559 C CA . LEU A 1 207 ? -5.348 -6.277 5.258 1.00 94.06 207 LEU A CA 1
ATOM 1560 C C . LEU A 1 207 ? -6.356 -7.236 5.903 1.00 94.06 207 LEU A C 1
ATOM 1562 O O . LEU A 1 207 ? -7.466 -7.385 5.402 1.00 94.06 207 LEU A O 1
ATOM 1566 N N . ASN A 1 208 ? -5.980 -7.869 7.016 1.00 93.31 208 ASN A N 1
ATOM 1567 C CA . ASN A 1 208 ? -6.843 -8.768 7.785 1.00 93.31 208 ASN A CA 1
ATOM 1568 C C . ASN A 1 208 ? -7.525 -8.076 8.980 1.00 93.31 208 ASN A C 1
ATOM 1570 O O . ASN A 1 208 ? -8.222 -8.730 9.760 1.00 93.31 208 ASN A O 1
ATOM 1574 N N . ASN A 1 209 ? -7.333 -6.764 9.151 1.00 92.75 209 ASN A N 1
ATOM 1575 C CA . ASN A 1 209 ? -7.970 -6.007 10.218 1.00 92.75 209 ASN A CA 1
ATOM 1576 C C . ASN A 1 209 ? -9.493 -5.936 9.985 1.00 92.75 209 ASN A C 1
ATOM 1578 O O . ASN A 1 209 ? -9.949 -5.711 8.864 1.00 92.75 209 ASN A O 1
ATOM 1582 N N . GLN A 1 210 ? -10.284 -6.093 11.054 1.00 91.50 210 GLN A N 1
ATOM 1583 C CA . GLN A 1 210 ? -11.751 -6.114 10.988 1.00 91.50 210 GLN A CA 1
ATOM 1584 C C . GLN A 1 210 ? -12.355 -4.842 10.385 1.00 91.50 210 GLN A C 1
ATOM 1586 O O . GLN A 1 210 ? -13.326 -4.930 9.636 1.00 91.50 210 GLN A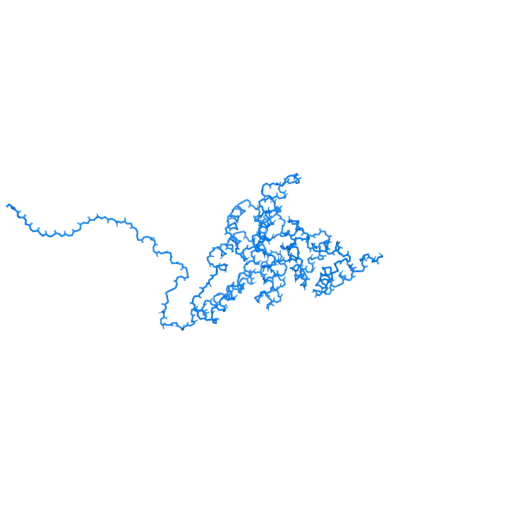 O 1
ATOM 1591 N N . ALA A 1 211 ? -11.773 -3.670 10.644 1.00 90.81 211 ALA A N 1
ATOM 1592 C CA . ALA A 1 211 ? -12.212 -2.422 10.029 1.00 90.81 211 ALA A CA 1
ATOM 1593 C C . ALA A 1 211 ? -12.037 -2.412 8.507 1.00 90.81 211 ALA A C 1
ATOM 1595 O O . ALA A 1 211 ? -12.817 -1.755 7.834 1.00 90.81 211 ALA A O 1
ATOM 1596 N N . VAL A 1 212 ? -11.058 -3.148 7.973 1.00 93.12 212 VAL A N 1
ATOM 1597 C CA . VAL A 1 212 ? -10.801 -3.255 6.530 1.00 93.12 212 VAL A CA 1
ATOM 1598 C C . VAL A 1 212 ? -11.660 -4.350 5.902 1.00 93.12 212 VAL A C 1
ATOM 1600 O O . VAL A 1 212 ? -12.324 -4.104 4.904 1.00 93.12 212 VAL A O 1
ATOM 1603 N N . VAL A 1 213 ? -11.689 -5.557 6.481 1.00 93.19 213 VAL A N 1
ATOM 1604 C CA . VAL A 1 213 ? -12.378 -6.707 5.857 1.00 93.19 213 VAL A CA 1
ATOM 1605 C C . VAL A 1 213 ? -13.904 -6.632 5.919 1.00 93.19 213 VAL A C 1
ATOM 1607 O O . VAL A 1 213 ? -14.569 -7.354 5.177 1.00 93.19 213 VAL A O 1
ATOM 1610 N N . SER A 1 214 ? -14.460 -5.795 6.799 1.00 92.06 214 SER A N 1
ATOM 1611 C CA . SER A 1 214 ? -15.912 -5.618 6.940 1.00 92.06 214 SER A CA 1
ATOM 1612 C C . SER A 1 214 ? -16.544 -4.771 5.832 1.00 92.06 214 SER A C 1
ATOM 1614 O O . SER A 1 214 ? -17.759 -4.835 5.655 1.00 92.06 214 SER A O 1
ATOM 1616 N N . ASP A 1 215 ? -15.744 -4.031 5.060 1.00 93.69 215 ASP A N 1
ATOM 1617 C CA . ASP A 1 215 ? -16.200 -3.195 3.951 1.00 93.69 215 ASP A CA 1
ATOM 1618 C C . ASP A 1 215 ? -15.472 -3.595 2.659 1.00 93.69 215 ASP A C 1
ATOM 1620 O O . ASP A 1 215 ? -14.244 -3.561 2.575 1.00 93.69 215 ASP A O 1
ATOM 1624 N N . ALA A 1 216 ? -16.230 -4.001 1.636 1.00 92.62 216 ALA A N 1
ATOM 1625 C CA . ALA A 1 216 ? -15.666 -4.507 0.386 1.00 92.62 216 ALA A CA 1
ATOM 1626 C C . ALA A 1 216 ? -14.861 -3.444 -0.381 1.00 92.62 216 ALA A C 1
ATOM 1628 O O . ALA A 1 216 ? -13.808 -3.766 -0.932 1.00 92.62 216 ALA A O 1
ATOM 1629 N N . LEU A 1 217 ? -15.327 -2.190 -0.384 1.00 93.50 217 LEU A N 1
ATOM 1630 C CA . LEU A 1 217 ? -14.635 -1.086 -1.046 1.00 93.50 217 LEU A CA 1
ATOM 1631 C C . LEU A 1 217 ? -13.338 -0.768 -0.306 1.00 93.50 217 LEU A C 1
ATOM 1633 O O . LEU A 1 217 ? -12.285 -0.633 -0.925 1.00 93.50 217 LEU A O 1
ATOM 1637 N N . LEU A 1 218 ? -13.400 -0.678 1.023 1.00 95.12 218 LEU A N 1
ATOM 1638 C CA . LEU A 1 218 ? -12.222 -0.388 1.831 1.00 95.12 218 LEU A CA 1
ATOM 1639 C C . LEU A 1 218 ? -11.183 -1.505 1.721 1.00 95.12 218 LEU A C 1
ATOM 1641 O O . LEU A 1 218 ? -9.997 -1.219 1.582 1.00 95.12 218 LEU A O 1
ATOM 1645 N N . LYS A 1 219 ? -11.616 -2.770 1.712 1.00 95.25 219 LYS A N 1
ATOM 1646 C CA . LYS A 1 219 ? -10.743 -3.921 1.467 1.00 95.25 219 LYS A CA 1
ATOM 1647 C C . LYS A 1 219 ? -9.994 -3.791 0.142 1.00 95.25 219 LYS A C 1
ATOM 1649 O O . LYS A 1 219 ? -8.785 -4.005 0.113 1.00 95.25 219 LYS A O 1
ATOM 1654 N N . GLU A 1 220 ? -10.688 -3.425 -0.930 1.00 93.88 220 GLU A N 1
ATOM 1655 C CA . GLU A 1 220 ? -10.090 -3.276 -2.258 1.00 93.88 220 GLU A CA 1
ATOM 1656 C C . GLU A 1 220 ? -9.126 -2.081 -2.341 1.00 93.88 220 GLU A C 1
ATOM 1658 O O . GLU A 1 220 ? -8.017 -2.213 -2.867 1.00 93.88 220 GLU A O 1
ATOM 1663 N N . VAL A 1 221 ? -9.497 -0.939 -1.753 1.00 94.88 221 VAL A N 1
ATOM 1664 C CA . VAL A 1 221 ? -8.629 0.245 -1.650 1.00 94.88 221 VAL A CA 1
ATOM 1665 C C . VAL A 1 221 ? -7.359 -0.086 -0.864 1.00 94.88 221 VAL A C 1
ATOM 1667 O O . VAL A 1 221 ? -6.253 0.148 -1.347 1.00 94.88 221 VAL A O 1
ATOM 1670 N N . CYS A 1 222 ? -7.496 -0.690 0.317 1.00 96.25 222 CYS A N 1
ATOM 1671 C CA . CYS A 1 222 ? -6.365 -1.078 1.155 1.00 96.25 222 CYS A CA 1
ATOM 1672 C C . CYS A 1 222 ? -5.468 -2.107 0.458 1.00 96.25 222 CYS A C 1
ATOM 1674 O O . CYS A 1 222 ? -4.250 -1.948 0.476 1.00 96.25 222 CYS A O 1
ATOM 1676 N N . ALA A 1 223 ? -6.039 -3.120 -0.204 1.00 95.56 223 ALA A N 1
ATOM 1677 C CA . ALA A 1 223 ? -5.269 -4.081 -0.991 1.00 95.56 223 ALA A CA 1
ATOM 1678 C C . ALA A 1 223 ? -4.464 -3.392 -2.102 1.00 95.56 223 ALA A C 1
ATOM 1680 O O . ALA A 1 223 ? -3.307 -3.738 -2.310 1.00 95.56 223 ALA A O 1
ATOM 1681 N N . SER A 1 224 ? -5.033 -2.382 -2.763 1.00 93.62 224 SER A N 1
ATOM 1682 C CA . SER A 1 224 ? -4.352 -1.616 -3.818 1.00 93.62 224 SER A CA 1
ATOM 1683 C C . SER A 1 224 ? -3.187 -0.786 -3.278 1.00 93.62 224 SER A C 1
ATOM 1685 O O . SER A 1 224 ? -2.095 -0.839 -3.836 1.00 93.62 224 SER A O 1
ATOM 1687 N N . ILE A 1 225 ? -3.386 -0.097 -2.149 1.00 95.00 225 ILE A N 1
ATOM 1688 C CA . ILE A 1 225 ? -2.334 0.674 -1.462 1.00 95.00 225 ILE A CA 1
ATOM 1689 C C . ILE A 1 225 ? -1.171 -0.239 -1.064 1.00 95.00 225 ILE A C 1
ATOM 1691 O O . ILE A 1 225 ? -0.006 0.073 -1.304 1.00 95.00 225 ILE A O 1
ATOM 1695 N N . VAL A 1 226 ? -1.489 -1.380 -0.448 1.00 95.44 226 VAL A N 1
ATOM 1696 C CA . VAL A 1 226 ? -0.483 -2.342 0.010 1.00 95.44 226 VAL A CA 1
ATOM 1697 C C . VAL A 1 226 ? 0.253 -2.977 -1.163 1.00 95.44 226 VAL A C 1
ATOM 1699 O O . VAL A 1 226 ? 1.469 -3.152 -1.096 1.00 95.44 226 VAL A O 1
ATOM 1702 N N . TYR A 1 227 ? -0.466 -3.299 -2.236 1.00 93.00 227 TYR A N 1
ATOM 1703 C CA . TYR A 1 227 ? 0.124 -3.888 -3.426 1.00 93.00 227 TYR A CA 1
ATOM 1704 C C . TYR A 1 227 ? 1.133 -2.957 -4.092 1.00 93.00 227 TYR A C 1
ATOM 1706 O O . TYR A 1 227 ? 2.264 -3.364 -4.349 1.00 93.00 227 TYR A O 1
ATOM 1714 N N . SER A 1 228 ? 0.730 -1.703 -4.299 1.00 91.19 228 SER A N 1
ATOM 1715 C CA . SER A 1 228 ? 1.559 -0.633 -4.852 1.00 91.19 228 SER A CA 1
ATOM 1716 C C . SER A 1 228 ? 2.878 -0.497 -4.084 1.00 91.19 228 SER A C 1
ATOM 1718 O O . SER A 1 228 ? 3.950 -0.776 -4.627 1.00 91.19 228 SER A O 1
ATOM 1720 N N . VAL A 1 229 ? 2.819 -0.203 -2.778 1.00 92.50 229 VAL A N 1
ATOM 1721 C CA . VAL A 1 229 ? 4.039 0.024 -1.985 1.00 92.50 229 VAL A CA 1
ATOM 1722 C C . VAL A 1 229 ? 4.935 -1.217 -1.933 1.00 92.50 229 VAL A C 1
ATOM 1724 O O . VAL A 1 229 ? 6.160 -1.091 -1.945 1.00 92.50 229 VAL A O 1
ATOM 1727 N N . ALA A 1 230 ? 4.350 -2.419 -1.905 1.00 90.69 230 ALA A N 1
ATOM 1728 C CA . ALA A 1 230 ? 5.095 -3.673 -1.921 1.00 90.69 230 ALA A CA 1
ATOM 1729 C C . ALA A 1 230 ? 5.864 -3.860 -3.240 1.00 90.69 230 ALA A C 1
ATOM 1731 O O . ALA A 1 230 ? 7.045 -4.206 -3.208 1.00 90.69 230 ALA A O 1
ATOM 1732 N N . CYS A 1 231 ? 5.226 -3.574 -4.378 1.00 87.56 231 CYS A N 1
ATOM 1733 C CA . CYS A 1 231 ? 5.832 -3.652 -5.707 1.00 87.56 231 CYS A CA 1
ATOM 1734 C C . CYS A 1 231 ? 6.997 -2.666 -5.865 1.00 87.56 231 CYS A C 1
ATOM 1736 O O . CYS A 1 231 ? 8.102 -3.048 -6.273 1.00 87.56 231 CYS A O 1
ATOM 1738 N N . VAL A 1 232 ? 6.792 -1.405 -5.469 1.00 88.25 232 VAL A N 1
ATOM 1739 C CA . VAL A 1 232 ? 7.851 -0.392 -5.558 1.00 88.25 232 VAL A CA 1
ATOM 1740 C C . VAL A 1 232 ? 8.997 -0.717 -4.597 1.00 88.25 232 VAL A C 1
ATOM 1742 O O . VAL A 1 232 ? 10.164 -0.627 -4.983 1.00 88.25 232 VAL A O 1
ATOM 1745 N N . ALA A 1 233 ? 8.702 -1.147 -3.366 1.00 88.62 233 ALA A N 1
ATOM 1746 C CA . ALA A 1 233 ? 9.727 -1.529 -2.396 1.00 88.62 233 ALA A CA 1
ATOM 1747 C C . ALA A 1 233 ? 10.566 -2.717 -2.879 1.00 88.62 233 ALA A C 1
ATOM 1749 O O . ALA A 1 233 ? 11.791 -2.679 -2.785 1.00 88.62 233 ALA A O 1
ATOM 1750 N N . ALA A 1 234 ? 9.928 -3.752 -3.422 1.00 84.88 234 ALA A N 1
ATOM 1751 C CA . ALA A 1 234 ? 10.617 -4.922 -3.948 1.00 84.88 234 ALA A CA 1
ATOM 1752 C C . ALA A 1 234 ? 11.579 -4.562 -5.087 1.00 84.88 234 ALA A C 1
ATOM 1754 O O . ALA A 1 234 ? 12.743 -4.965 -5.061 1.00 84.88 234 ALA A O 1
ATOM 1755 N N . THR A 1 235 ? 11.118 -3.722 -6.018 1.00 82.06 235 THR A N 1
ATOM 1756 C CA . THR A 1 235 ? 11.923 -3.238 -7.146 1.00 82.06 235 THR A CA 1
ATOM 1757 C C . THR A 1 235 ? 13.099 -2.380 -6.674 1.00 82.06 235 THR A C 1
ATOM 1759 O O . THR A 1 235 ? 14.228 -2.558 -7.116 1.00 82.06 235 THR A O 1
ATOM 1762 N N . GLN A 1 236 ? 12.858 -1.433 -5.763 1.00 82.81 236 GLN A N 1
ATOM 1763 C CA . GLN A 1 236 ? 13.889 -0.487 -5.323 1.00 82.81 236 GLN A CA 1
ATOM 1764 C C . GLN A 1 236 ? 14.942 -1.121 -4.412 1.00 82.81 236 GLN A C 1
ATOM 1766 O O . GLN A 1 236 ? 16.096 -0.695 -4.410 1.00 82.81 236 GLN A O 1
ATOM 1771 N N . LEU A 1 237 ? 14.553 -2.117 -3.615 1.00 82.12 237 LEU A N 1
ATOM 1772 C CA . LEU A 1 237 ? 15.454 -2.759 -2.662 1.00 82.12 237 LEU A CA 1
ATOM 1773 C C . LEU A 1 237 ? 16.185 -3.967 -3.245 1.00 82.12 237 LEU A C 1
ATOM 1775 O O . LEU A 1 237 ? 17.094 -4.457 -2.579 1.00 82.12 237 LEU A O 1
ATOM 1779 N N . ASN A 1 238 ? 15.824 -4.421 -4.455 1.00 76.12 238 ASN A N 1
ATOM 1780 C CA . ASN A 1 238 ? 16.340 -5.653 -5.058 1.00 76.12 238 ASN A CA 1
ATOM 1781 C C . ASN A 1 238 ? 16.356 -6.792 -4.031 1.00 76.12 238 ASN A C 1
ATOM 1783 O O . ASN A 1 238 ? 17.402 -7.379 -3.745 1.00 76.12 238 ASN A O 1
ATOM 1787 N N . ILE A 1 239 ? 15.203 -7.019 -3.394 1.00 72.81 239 ILE A N 1
ATOM 1788 C CA . ILE A 1 239 ? 15.080 -8.006 -2.320 1.00 72.81 239 ILE A CA 1
ATOM 1789 C C . ILE A 1 239 ? 15.497 -9.367 -2.878 1.00 72.81 239 ILE A C 1
ATOM 1791 O O . ILE A 1 239 ? 14.905 -9.837 -3.842 1.00 72.81 239 ILE A O 1
ATOM 1795 N N . ASP A 1 240 ? 16.512 -9.990 -2.270 1.00 70.19 240 ASP A N 1
ATOM 1796 C CA . ASP A 1 240 ? 16.965 -11.322 -2.673 1.00 70.19 240 ASP A CA 1
ATOM 1797 C C . ASP A 1 240 ? 15.772 -12.295 -2.611 1.00 70.19 240 ASP A C 1
ATOM 1799 O O . ASP A 1 240 ? 15.186 -12.458 -1.531 1.00 70.19 240 ASP A O 1
ATOM 1803 N N . PRO A 1 241 ? 15.420 -12.975 -3.721 1.00 67.38 241 PRO A N 1
ATOM 1804 C CA . PRO A 1 241 ? 14.319 -13.931 -3.758 1.00 67.38 241 PRO A CA 1
ATOM 1805 C C . PRO A 1 241 ? 14.438 -15.042 -2.707 1.00 67.38 241 PRO A C 1
ATOM 1807 O O . PRO A 1 241 ? 13.430 -15.629 -2.314 1.00 67.38 241 PRO A O 1
ATOM 1810 N N . ARG A 1 242 ? 15.656 -15.325 -2.221 1.00 67.50 242 ARG A N 1
ATOM 1811 C CA . ARG A 1 242 ? 15.946 -16.332 -1.188 1.00 67.50 242 ARG A CA 1
ATOM 1812 C C . ARG A 1 242 ? 15.887 -15.792 0.242 1.00 67.50 242 ARG A C 1
ATOM 1814 O O . ARG A 1 242 ? 15.960 -16.582 1.185 1.00 67.50 242 ARG A O 1
ATOM 1821 N N . ALA A 1 243 ? 15.772 -14.479 0.435 1.00 73.19 243 ALA A N 1
ATOM 1822 C CA . ALA A 1 243 ? 15.685 -13.892 1.764 1.00 73.19 243 ALA A CA 1
ATOM 1823 C C . ALA A 1 243 ? 14.335 -14.222 2.436 1.00 73.19 243 ALA A C 1
ATOM 1825 O O . ALA A 1 243 ? 13.303 -14.274 1.765 1.00 73.19 243 ALA A O 1
ATOM 1826 N N . PRO A 1 244 ? 14.274 -14.364 3.774 1.00 72.00 244 PRO A N 1
ATOM 1827 C CA . PRO A 1 244 ? 13.014 -14.626 4.482 1.00 72.00 244 PRO A CA 1
ATOM 1828 C C . PRO A 1 244 ? 11.917 -13.577 4.227 1.00 72.00 244 PRO A C 1
ATOM 1830 O O . PRO A 1 244 ? 10.724 -13.886 4.284 1.00 72.00 244 PRO A O 1
ATOM 1833 N N . CYS A 1 245 ? 12.296 -12.331 3.935 1.00 75.12 245 CYS A N 1
ATOM 1834 C CA . CYS A 1 245 ? 11.359 -11.260 3.598 1.00 75.12 245 CYS A CA 1
ATOM 1835 C C . CYS A 1 245 ? 10.703 -11.440 2.217 1.00 75.12 245 CYS A C 1
ATOM 1837 O O . CYS A 1 245 ? 9.560 -11.016 2.058 1.00 75.12 245 CYS A O 1
ATOM 1839 N N . SER A 1 246 ? 11.350 -12.133 1.271 1.00 76.62 246 SER A N 1
ATOM 1840 C CA . SER A 1 246 ? 10.785 -12.463 -0.048 1.00 76.62 246 SER A CA 1
ATOM 1841 C C . SER A 1 246 ? 9.528 -13.331 0.071 1.00 76.62 246 SER A C 1
ATOM 1843 O O . SER A 1 246 ? 8.519 -13.077 -0.586 1.00 76.62 246 SER A O 1
ATOM 1845 N N . ALA A 1 247 ? 9.521 -14.299 0.995 1.00 79.25 247 ALA A N 1
ATOM 1846 C CA . ALA A 1 247 ? 8.344 -15.131 1.244 1.00 79.25 247 ALA A CA 1
ATOM 1847 C C . ALA A 1 247 ? 7.158 -14.317 1.797 1.00 79.25 247 ALA A C 1
ATOM 1849 O O . ALA A 1 247 ? 6.016 -14.525 1.386 1.00 79.25 247 ALA A O 1
ATOM 1850 N N . HIS A 1 248 ? 7.426 -13.363 2.698 1.00 83.44 248 HIS A N 1
ATOM 1851 C CA . HIS A 1 248 ? 6.398 -12.470 3.243 1.00 83.44 248 HIS A CA 1
ATOM 1852 C C . HIS A 1 248 ? 5.861 -11.511 2.181 1.00 83.44 248 HIS A C 1
ATOM 1854 O O . HIS A 1 248 ? 4.654 -11.307 2.107 1.00 83.44 248 HIS A O 1
ATOM 1860 N N . LEU A 1 249 ? 6.745 -10.960 1.347 1.00 84.50 249 LEU A N 1
ATOM 1861 C CA . LEU A 1 249 ? 6.377 -10.128 0.206 1.00 84.50 249 LEU A CA 1
ATOM 1862 C C . LEU A 1 249 ? 5.505 -10.908 -0.787 1.00 84.50 249 LEU A C 1
ATOM 1864 O O . LEU A 1 249 ? 4.449 -10.425 -1.180 1.00 84.50 249 LEU A O 1
ATOM 1868 N N . SER A 1 250 ? 5.906 -12.133 -1.133 1.00 83.88 250 SER A N 1
ATOM 1869 C CA . SER A 1 250 ? 5.156 -13.010 -2.036 1.00 83.88 250 SER A CA 1
ATOM 1870 C C . SER A 1 250 ? 3.762 -13.313 -1.491 1.00 83.88 250 SER A C 1
ATOM 1872 O O . SER A 1 250 ? 2.771 -13.155 -2.197 1.00 83.88 250 SER A O 1
ATOM 1874 N N . ALA A 1 251 ? 3.660 -13.692 -0.213 1.00 86.94 251 ALA A N 1
ATOM 1875 C CA . ALA A 1 251 ? 2.372 -13.936 0.433 1.00 86.94 251 ALA A CA 1
ATOM 1876 C C . ALA A 1 251 ? 1.492 -12.675 0.468 1.00 86.94 251 ALA A C 1
ATOM 1878 O O . ALA A 1 251 ? 0.294 -12.753 0.196 1.00 86.94 251 ALA A O 1
ATOM 1879 N N . LEU A 1 252 ? 2.087 -11.515 0.763 1.00 90.44 252 LEU A N 1
ATOM 1880 C CA . LEU A 1 252 ? 1.395 -10.229 0.796 1.00 90.44 252 LEU A CA 1
ATOM 1881 C C . LEU A 1 252 ? 0.837 -9.851 -0.577 1.00 90.44 252 LEU A C 1
ATOM 1883 O O . LEU A 1 252 ? -0.340 -9.515 -0.692 1.00 90.44 252 LEU A O 1
ATOM 1887 N N . ALA A 1 253 ? 1.658 -9.935 -1.621 1.00 89.31 253 ALA A N 1
ATOM 1888 C CA . ALA A 1 253 ? 1.236 -9.584 -2.966 1.00 89.31 253 ALA A CA 1
ATOM 1889 C C . ALA A 1 253 ? 0.204 -10.584 -3.519 1.00 89.31 253 ALA A C 1
ATOM 1891 O O . ALA A 1 253 ? -0.798 -10.140 -4.073 1.00 89.31 253 ALA A O 1
ATOM 1892 N N . VAL A 1 254 ? 0.336 -11.893 -3.250 1.00 90.56 254 VAL A N 1
ATOM 1893 C CA . VAL A 1 254 ? -0.710 -12.894 -3.560 1.00 90.56 254 VAL A CA 1
ATOM 1894 C C . VAL A 1 254 ? -2.040 -12.552 -2.874 1.00 90.56 254 VAL A C 1
ATOM 1896 O O . VAL A 1 254 ? -3.095 -12.634 -3.502 1.00 90.56 254 VAL A O 1
ATOM 1899 N N . ALA A 1 255 ? -2.013 -12.127 -1.606 1.00 92.00 255 ALA A N 1
ATOM 1900 C CA . ALA A 1 255 ? -3.224 -11.720 -0.893 1.00 92.00 255 ALA A CA 1
ATOM 1901 C C . ALA A 1 255 ? -3.886 -10.475 -1.512 1.00 92.00 255 ALA A C 1
ATOM 1903 O O . ALA A 1 255 ? -5.114 -10.374 -1.524 1.00 92.00 255 ALA A O 1
ATOM 1904 N N . CYS A 1 256 ? -3.096 -9.543 -2.053 1.00 93.75 256 CYS A N 1
ATOM 1905 C CA . CYS A 1 256 ? -3.618 -8.333 -2.686 1.00 93.75 256 CYS A CA 1
ATOM 1906 C C . CYS A 1 256 ? -4.232 -8.613 -4.063 1.00 93.75 256 CYS A C 1
ATOM 1908 O O . CYS A 1 256 ? -5.359 -8.192 -4.321 1.00 93.75 256 CYS A O 1
ATOM 1910 N N . VAL A 1 257 ? -3.531 -9.356 -4.931 1.00 92.69 257 VAL A N 1
ATOM 1911 C CA . VAL A 1 257 ? -3.978 -9.649 -6.312 1.00 92.69 257 VAL A CA 1
ATOM 1912 C C . VAL A 1 257 ? -5.174 -10.590 -6.393 1.00 92.69 257 VAL A C 1
ATOM 1914 O O . VAL A 1 257 ? -5.717 -10.785 -7.471 1.00 92.69 257 VAL A O 1
ATOM 1917 N N . ALA A 1 258 ? -5.630 -11.136 -5.265 1.00 92.06 258 ALA A N 1
ATOM 1918 C CA . ALA A 1 258 ? -6.936 -11.779 -5.171 1.00 92.06 258 ALA A CA 1
ATOM 1919 C C . ALA A 1 258 ? -8.113 -10.780 -5.268 1.00 92.06 258 ALA A C 1
ATOM 1921 O O . ALA A 1 258 ? -9.266 -11.201 -5.331 1.00 92.06 258 ALA A O 1
ATOM 1922 N N . SER A 1 259 ? -7.846 -9.467 -5.264 1.00 92.50 259 SER A N 1
ATOM 1923 C CA . SER A 1 259 ? -8.852 -8.408 -5.437 1.00 92.50 259 SER A CA 1
ATOM 1924 C C . SER A 1 259 ? -8.830 -7.834 -6.868 1.00 92.50 259 SER A C 1
ATOM 1926 O O . SER A 1 259 ? -7.756 -7.785 -7.476 1.00 92.50 259 SER A O 1
ATOM 1928 N N . PRO A 1 260 ? -9.972 -7.367 -7.417 1.00 91.31 260 PRO A N 1
ATOM 1929 C CA . PRO A 1 260 ? -10.065 -6.923 -8.811 1.00 91.31 260 PRO A CA 1
ATOM 1930 C C . PRO A 1 260 ? -9.111 -5.781 -9.190 1.00 91.31 260 PRO A C 1
ATOM 1932 O O . PRO A 1 260 ? -8.420 -5.898 -10.202 1.00 91.31 260 PRO A O 1
ATOM 1935 N N . VAL A 1 261 ? -9.042 -4.697 -8.405 1.00 90.25 261 VAL A N 1
ATOM 1936 C CA . VAL A 1 261 ? -8.168 -3.549 -8.723 1.00 90.25 261 VAL A CA 1
ATOM 1937 C C . VAL A 1 261 ? -6.674 -3.921 -8.722 1.00 90.25 261 VAL A C 1
ATOM 1939 O O . VAL A 1 261 ? -6.025 -3.682 -9.742 1.00 90.25 261 VAL A O 1
ATOM 1942 N N . PRO A 1 262 ? -6.101 -4.559 -7.679 1.00 90.81 262 PRO A N 1
ATOM 1943 C CA . PRO A 1 262 ? -4.707 -5.007 -7.721 1.00 90.81 262 PRO A CA 1
ATOM 1944 C C . PRO A 1 262 ? -4.418 -5.999 -8.854 1.00 90.81 262 PRO A C 1
ATOM 1946 O O . PRO A 1 262 ? -3.368 -5.910 -9.484 1.00 90.81 262 PRO A O 1
ATOM 1949 N N . ALA A 1 263 ? -5.351 -6.908 -9.165 1.00 91.31 263 ALA A N 1
ATOM 1950 C CA . ALA A 1 263 ? -5.206 -7.806 -10.310 1.00 91.31 263 ALA A CA 1
ATOM 1951 C C . ALA A 1 263 ? -5.158 -7.032 -11.634 1.00 91.31 263 ALA A C 1
ATOM 1953 O O . ALA A 1 263 ? -4.338 -7.327 -12.497 1.00 91.31 263 ALA A O 1
ATOM 1954 N N . HIS A 1 264 ? -6.007 -6.016 -11.803 1.00 89.69 264 HIS A N 1
ATOM 1955 C CA . HIS A 1 264 ? -5.955 -5.153 -12.978 1.00 89.69 264 HIS A CA 1
ATOM 1956 C C . HIS A 1 264 ? -4.602 -4.437 -13.092 1.00 89.69 264 HIS A C 1
ATOM 1958 O O . HIS A 1 264 ? -4.040 -4.409 -14.181 1.00 89.69 264 HIS A O 1
ATOM 1964 N N . LEU A 1 265 ? -4.064 -3.905 -11.986 1.00 86.12 265 LEU A N 1
ATOM 1965 C CA . LEU A 1 265 ? -2.737 -3.276 -11.957 1.00 86.12 265 LEU A CA 1
ATOM 1966 C C . LEU A 1 265 ? -1.628 -4.260 -12.348 1.00 86.12 265 LEU A C 1
ATOM 1968 O O . LEU A 1 265 ? -0.805 -3.925 -13.192 1.00 86.12 265 LEU A O 1
ATOM 1972 N N . PHE A 1 266 ? -1.655 -5.485 -11.810 1.00 89.25 266 PHE A N 1
ATOM 1973 C CA . PHE A 1 266 ? -0.712 -6.550 -12.174 1.00 89.25 266 PHE A CA 1
ATOM 1974 C C . PHE A 1 266 ? -0.668 -6.791 -13.691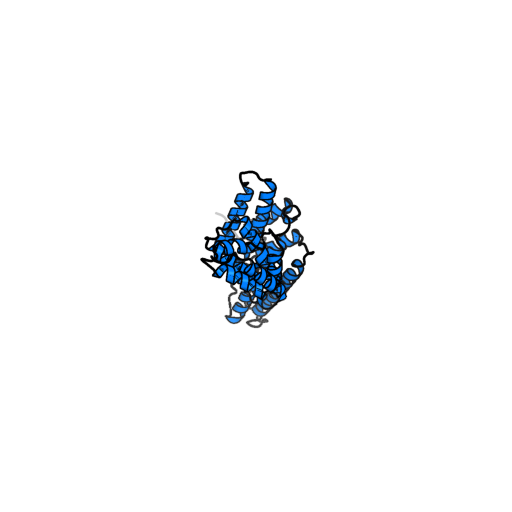 1.00 89.25 266 PHE A C 1
ATOM 1976 O O . PHE A 1 266 ? 0.404 -6.971 -14.255 1.00 89.25 266 PHE A O 1
ATOM 1983 N N . TRP A 1 267 ? -1.823 -6.758 -14.361 1.00 88.00 267 TRP A N 1
ATOM 1984 C CA . TRP A 1 267 ? -1.916 -6.993 -15.803 1.00 88.00 267 TRP A CA 1
ATOM 1985 C C . TRP A 1 267 ? -1.759 -5.753 -16.688 1.00 88.00 267 TRP A C 1
ATOM 1987 O O . TRP A 1 267 ? -1.778 -5.899 -17.912 1.00 88.00 267 TRP A O 1
ATOM 1997 N N . ALA A 1 268 ? -1.754 -4.551 -16.113 1.00 80.94 268 ALA A N 1
ATOM 1998 C CA . ALA A 1 268 ? -1.753 -3.300 -16.868 1.00 80.94 268 ALA A CA 1
ATOM 1999 C C . ALA A 1 268 ? -0.342 -2.857 -17.272 1.00 80.94 268 ALA A C 1
ATOM 2001 O O . ALA A 1 268 ? -0.201 -2.079 -18.213 1.00 80.94 268 ALA A O 1
ATOM 2002 N N . GLU A 1 269 ? 0.691 -3.339 -16.582 1.00 66.12 269 GLU A N 1
ATOM 2003 C CA . GLU A 1 269 ? 2.068 -2.954 -16.862 1.00 66.12 269 GLU A CA 1
ATOM 2004 C C . GLU A 1 269 ? 2.800 -4.049 -17.652 1.00 66.12 269 GLU A C 1
ATOM 2006 O O . GLU A 1 269 ? 3.248 -5.037 -17.081 1.00 66.12 269 GLU A O 1
ATOM 2011 N N . GLU A 1 270 ? 2.954 -3.857 -18.967 1.00 51.72 270 GLU A N 1
ATOM 2012 C CA . GLU A 1 270 ? 3.686 -4.790 -19.850 1.00 51.72 270 GLU A CA 1
ATOM 2013 C C . GLU A 1 270 ? 5.195 -4.889 -19.523 1.00 51.72 270 GLU A C 1
ATOM 2015 O O . GLU A 1 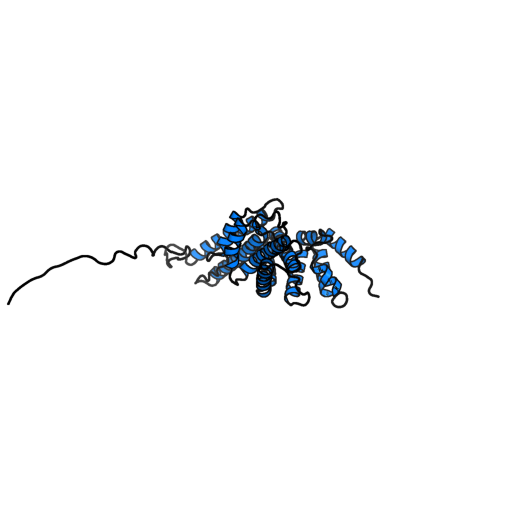270 ? 5.842 -5.860 -19.901 1.00 51.72 270 GLU A O 1
ATOM 2020 N N . GLU A 1 271 ? 5.752 -3.934 -18.767 1.00 50.09 271 GLU A N 1
ATOM 2021 C CA . GLU A 1 271 ? 7.164 -3.910 -18.331 1.00 50.09 271 GLU A CA 1
ATOM 2022 C C . GLU A 1 271 ? 7.350 -3.377 -16.894 1.00 50.09 271 GLU A C 1
ATOM 2024 O O . GLU A 1 271 ? 8.453 -3.004 -16.489 1.00 50.09 271 GLU A O 1
ATOM 2029 N N . GLY A 1 272 ? 6.268 -3.256 -16.123 1.00 49.16 272 GLY A N 1
ATOM 2030 C CA . GLY A 1 272 ? 6.291 -2.471 -14.892 1.00 49.16 272 GLY A CA 1
ATOM 2031 C C . GLY A 1 272 ? 6.393 -3.268 -13.597 1.00 49.16 272 GLY A C 1
ATOM 2032 O O . GLY A 1 272 ? 6.284 -4.494 -13.527 1.00 49.16 272 GLY A O 1
ATOM 2033 N N . THR A 1 273 ? 6.633 -2.506 -12.535 1.00 57.59 273 THR A N 1
ATOM 2034 C CA . THR A 1 273 ? 6.834 -2.980 -11.164 1.00 57.59 273 THR A CA 1
ATOM 2035 C C . THR A 1 273 ? 5.629 -3.732 -10.594 1.00 57.59 273 THR A C 1
ATOM 2037 O O . THR A 1 273 ? 5.770 -4.472 -9.626 1.00 57.59 273 THR A O 1
ATOM 2040 N N . ALA A 1 274 ? 4.444 -3.598 -11.187 1.00 59.62 274 ALA A N 1
ATOM 2041 C CA . ALA A 1 274 ? 3.238 -4.264 -10.720 1.00 59.62 274 ALA A CA 1
ATOM 2042 C C . ALA A 1 274 ? 3.259 -5.787 -10.922 1.00 59.62 274 ALA A C 1
ATOM 2044 O O . ALA A 1 274 ? 2.504 -6.473 -10.246 1.00 59.62 274 ALA A O 1
ATOM 2045 N N . ALA A 1 275 ? 4.110 -6.346 -11.788 1.00 66.94 275 ALA A N 1
ATOM 2046 C CA . ALA A 1 275 ? 4.229 -7.796 -11.992 1.00 66.94 275 ALA A CA 1
ATOM 2047 C C . ALA A 1 275 ? 5.431 -8.425 -11.258 1.00 66.94 275 ALA A C 1
ATOM 2049 O O . ALA A 1 275 ? 5.852 -9.526 -11.607 1.00 66.94 275 ALA A O 1
ATOM 2050 N N . VAL A 1 276 ? 5.977 -7.761 -10.229 1.00 69.06 276 VAL A N 1
ATOM 2051 C CA . VAL A 1 276 ? 7.232 -8.142 -9.540 1.00 69.06 276 VAL A CA 1
ATOM 2052 C C . VAL A 1 276 ? 7.326 -9.620 -9.143 1.00 69.06 276 VAL A C 1
ATOM 2054 O O . VAL A 1 276 ? 8.410 -10.189 -9.196 1.00 69.06 276 VAL A O 1
ATOM 2057 N N . LEU A 1 277 ? 6.219 -10.268 -8.769 1.00 72.69 277 LEU A N 1
ATOM 2058 C CA . LEU A 1 277 ? 6.249 -11.674 -8.349 1.00 72.69 277 LEU A CA 1
ATOM 2059 C C . LEU A 1 277 ? 6.369 -12.680 -9.501 1.00 72.69 277 LEU A C 1
ATOM 2061 O O . LEU A 1 277 ? 6.749 -13.828 -9.270 1.00 72.69 277 LEU A O 1
ATOM 2065 N N . LEU A 1 278 ? 5.976 -12.296 -10.718 1.00 79.81 278 LEU A N 1
ATOM 2066 C CA . LEU A 1 278 ? 5.824 -13.232 -11.827 1.00 79.81 278 LEU A CA 1
ATOM 2067 C C . LEU A 1 278 ? 7.180 -13.758 -12.342 1.00 79.81 278 LEU A C 1
ATOM 2069 O O . LEU A 1 278 ? 7.314 -14.980 -12.441 1.00 79.81 278 LEU A O 1
ATOM 2073 N N . PRO A 1 279 ? 8.207 -12.915 -12.595 1.00 78.56 279 PRO A N 1
ATOM 2074 C CA . PRO A 1 279 ? 9.525 -13.393 -13.014 1.00 78.56 279 PRO A CA 1
ATOM 2075 C C . PRO A 1 279 ? 10.141 -14.375 -12.013 1.00 78.56 279 PRO A C 1
ATOM 2077 O O . PRO A 1 279 ? 10.579 -15.456 -12.403 1.00 78.56 279 PRO A O 1
ATOM 2080 N N . ASP A 1 280 ? 10.096 -14.053 -10.718 1.00 77.12 280 ASP A N 1
ATOM 2081 C CA . ASP A 1 280 ? 10.651 -14.904 -9.661 1.00 77.12 280 ASP A CA 1
ATOM 2082 C C . ASP A 1 280 ? 9.920 -16.249 -9.561 1.00 77.12 280 ASP A C 1
ATOM 2084 O O . ASP A 1 280 ? 10.551 -17.295 -9.395 1.00 77.12 280 ASP A O 1
ATOM 2088 N N . ALA A 1 281 ? 8.591 -16.245 -9.716 1.00 78.94 281 ALA A N 1
ATOM 2089 C CA . ALA A 1 281 ? 7.790 -17.464 -9.724 1.00 78.94 281 ALA A CA 1
ATOM 2090 C C . ALA A 1 281 ? 8.074 -18.351 -10.950 1.00 78.94 281 ALA A C 1
ATOM 2092 O O . ALA A 1 281 ? 8.091 -19.575 -10.813 1.00 78.94 281 ALA A O 1
ATOM 2093 N N . HIS A 1 282 ? 8.329 -17.760 -12.123 1.00 80.44 282 HIS A N 1
ATOM 2094 C CA . HIS A 1 282 ? 8.739 -18.504 -13.318 1.00 80.44 282 HIS A CA 1
ATOM 2095 C C . HIS A 1 282 ? 10.152 -19.079 -13.197 1.00 80.44 282 HIS A C 1
ATOM 2097 O O . HIS A 1 282 ? 10.374 -20.203 -13.634 1.00 80.44 282 HIS A O 1
ATOM 2103 N N . LEU A 1 283 ? 11.094 -18.354 -12.582 1.00 79.12 283 LEU A N 1
ATOM 2104 C CA . LEU A 1 283 ? 12.487 -18.798 -12.437 1.00 79.12 283 LEU A CA 1
ATOM 2105 C C . LEU A 1 283 ? 12.633 -20.101 -11.640 1.00 79.12 283 LEU A C 1
ATOM 2107 O O . LEU A 1 283 ? 13.550 -20.877 -11.899 1.00 79.12 283 LEU A O 1
ATOM 2111 N N . VAL A 1 284 ? 11.757 -20.336 -10.661 1.00 79.12 284 VAL A N 1
ATOM 2112 C CA . VAL A 1 284 ? 11.782 -21.546 -9.818 1.00 79.12 284 VAL A CA 1
ATOM 2113 C C . VAL A 1 284 ? 10.822 -22.637 -10.297 1.00 79.12 284 VAL A C 1
ATOM 2115 O O . VAL A 1 284 ? 10.818 -23.743 -9.754 1.00 79.12 284 VAL A O 1
ATOM 2118 N N . PHE A 1 285 ? 9.996 -22.349 -11.301 1.00 80.25 285 PHE A N 1
ATOM 2119 C CA . PHE A 1 285 ? 9.129 -23.330 -11.940 1.00 80.25 285 PHE A CA 1
ATOM 2120 C C . PHE A 1 285 ? 9.943 -24.142 -12.964 1.00 80.25 285 PHE A C 1
ATOM 2122 O O . PHE A 1 285 ? 10.714 -23.556 -13.720 1.00 80.25 285 PHE A O 1
ATOM 2129 N N . PRO A 1 286 ? 9.800 -25.478 -13.039 1.00 84.50 286 PRO A N 1
ATOM 2130 C CA . PRO A 1 286 ? 8.799 -26.342 -12.395 1.00 84.50 286 PRO A CA 1
ATOM 2131 C C . PRO A 1 286 ? 9.190 -26.901 -11.020 1.00 84.50 286 PRO A C 1
ATOM 2133 O O . PRO A 1 286 ? 8.364 -27.555 -10.386 1.00 84.50 286 PRO A O 1
ATOM 2136 N N . GLU A 1 287 ? 10.428 -26.700 -10.565 1.00 83.88 287 GLU A N 1
ATOM 2137 C CA . GLU A 1 287 ? 10.963 -27.341 -9.353 1.00 83.88 287 GLU A CA 1
ATOM 2138 C C . GLU A 1 287 ? 10.161 -26.975 -8.097 1.00 83.88 287 GLU A C 1
ATOM 2140 O O . GLU A 1 287 ? 9.933 -27.807 -7.217 1.00 83.88 287 GLU A O 1
ATOM 2145 N N . GLN A 1 288 ? 9.685 -25.731 -8.034 1.00 83.00 288 GLN A N 1
ATOM 2146 C CA . GLN A 1 288 ? 8.796 -25.227 -6.997 1.00 83.00 288 GLN A CA 1
ATOM 2147 C C . GLN A 1 288 ? 7.532 -24.661 -7.651 1.00 83.00 288 GLN A C 1
ATOM 2149 O O . GLN A 1 288 ? 7.471 -23.474 -7.958 1.00 83.00 288 GLN A O 1
ATOM 2154 N N . PRO A 1 289 ? 6.480 -25.474 -7.853 1.00 84.19 289 PRO A N 1
ATOM 2155 C CA . PRO A 1 289 ? 5.291 -25.019 -8.571 1.00 84.19 289 PRO A CA 1
ATOM 2156 C C . PRO A 1 289 ? 4.385 -24.116 -7.726 1.00 84.19 289 PRO A C 1
ATOM 2158 O O . PRO A 1 289 ? 3.577 -23.355 -8.253 1.00 84.19 289 PRO A O 1
ATOM 2161 N N . ARG A 1 290 ? 4.495 -24.194 -6.394 1.00 87.06 290 ARG A N 1
ATOM 2162 C CA . ARG A 1 290 ? 3.573 -23.534 -5.463 1.00 87.06 290 ARG A CA 1
ATOM 2163 C C . ARG A 1 290 ? 3.499 -22.005 -5.622 1.00 87.06 290 ARG A C 1
ATOM 2165 O O . ARG A 1 290 ? 2.368 -21.517 -5.594 1.00 87.06 290 ARG A O 1
ATOM 2172 N N . PRO A 1 291 ? 4.603 -21.245 -5.766 1.00 84.88 291 PRO A N 1
ATOM 2173 C CA . PRO A 1 291 ? 4.543 -19.790 -5.929 1.00 84.88 291 PRO A CA 1
ATOM 2174 C C . PRO A 1 291 ? 3.736 -19.381 -7.163 1.00 84.88 291 PRO A C 1
ATOM 2176 O O . PRO A 1 291 ? 2.775 -18.623 -7.034 1.00 84.88 291 PRO A O 1
ATOM 2179 N N . LEU A 1 292 ? 4.046 -19.974 -8.322 1.00 87.25 292 LEU A N 1
ATOM 2180 C CA . LEU A 1 292 ? 3.348 -19.694 -9.575 1.00 87.25 292 LEU A CA 1
ATOM 2181 C C . LEU A 1 292 ? 1.867 -20.081 -9.492 1.00 87.25 292 LEU A C 1
ATOM 2183 O O . LEU A 1 292 ? 0.997 -19.266 -9.783 1.00 87.25 292 LEU A O 1
ATOM 2187 N N . LEU A 1 293 ? 1.557 -21.289 -9.006 1.00 90.31 293 LEU A N 1
ATOM 2188 C CA . LEU A 1 293 ? 0.169 -21.742 -8.873 1.00 90.31 293 LEU A CA 1
ATOM 2189 C C . LEU A 1 293 ? -0.642 -20.877 -7.900 1.00 90.31 293 LEU A C 1
ATOM 2191 O O . LEU A 1 293 ? -1.817 -20.615 -8.156 1.00 90.31 293 LEU A O 1
ATOM 2195 N N . SER A 1 294 ? -0.039 -20.419 -6.800 1.00 91.69 294 SER A N 1
ATOM 2196 C CA . SER A 1 294 ? -0.721 -19.549 -5.829 1.00 91.69 294 SER A CA 1
ATOM 2197 C C . SER A 1 294 ? -1.039 -18.186 -6.443 1.00 91.69 294 SER A C 1
ATOM 2199 O O . SER A 1 294 ? -2.157 -17.697 -6.289 1.00 91.69 294 SER A O 1
ATOM 2201 N N . LEU A 1 295 ? -0.086 -17.615 -7.187 1.00 91.06 295 LEU A N 1
ATOM 2202 C CA . LEU A 1 295 ? -0.261 -16.357 -7.907 1.00 91.06 295 LEU A CA 1
ATOM 2203 C C . LEU A 1 295 ? -1.354 -16.472 -8.980 1.00 91.06 295 LEU A C 1
ATOM 2205 O O . LEU A 1 295 ? -2.306 -15.695 -8.965 1.00 91.06 295 LEU A O 1
ATOM 2209 N N . CYS A 1 296 ? -1.276 -17.485 -9.849 1.00 92.19 296 CYS A N 1
ATOM 2210 C CA . CYS A 1 296 ? -2.281 -17.742 -10.881 1.00 92.19 296 CYS A CA 1
ATOM 2211 C C . CYS A 1 296 ? -3.676 -17.971 -10.283 1.00 92.19 296 CYS A C 1
ATOM 2213 O O . CYS A 1 296 ? -4.659 -17.459 -10.810 1.00 92.19 296 CYS A O 1
ATOM 2215 N N . THR A 1 297 ? -3.775 -18.700 -9.166 1.00 94.69 297 THR A N 1
ATOM 2216 C CA . THR A 1 297 ? -5.058 -18.942 -8.486 1.00 94.69 297 THR A CA 1
ATOM 2217 C C . THR A 1 297 ? -5.650 -17.643 -7.942 1.00 94.69 297 THR A C 1
ATOM 2219 O O . THR A 1 297 ? -6.833 -17.377 -8.155 1.00 94.69 297 THR A O 1
ATOM 2222 N N . ALA A 1 298 ? -4.839 -16.818 -7.272 1.00 94.00 298 ALA A N 1
ATOM 2223 C CA . ALA A 1 298 ? -5.283 -15.531 -6.747 1.00 94.00 298 ALA A CA 1
ATOM 2224 C C . ALA A 1 298 ? -5.766 -14.612 -7.878 1.00 94.00 298 ALA A C 1
ATOM 2226 O O . ALA A 1 298 ? -6.906 -14.147 -7.841 1.00 94.00 298 ALA A O 1
ATOM 2227 N N . LEU A 1 299 ? -4.964 -14.455 -8.933 1.00 93.94 299 LEU A N 1
ATOM 2228 C CA . LEU A 1 299 ? -5.320 -13.656 -10.105 1.00 93.94 299 LEU A CA 1
ATOM 2229 C C . LEU A 1 299 ? -6.594 -14.168 -10.784 1.00 93.94 299 LEU A C 1
ATOM 2231 O O . LEU A 1 299 ? -7.482 -13.374 -11.089 1.00 93.94 299 LEU A O 1
ATOM 2235 N N . ALA A 1 300 ? -6.734 -15.479 -10.987 1.00 94.62 300 ALA A N 1
ATOM 2236 C CA . ALA A 1 300 ? -7.927 -16.046 -11.610 1.00 94.62 300 ALA A CA 1
ATOM 2237 C C . ALA A 1 300 ? -9.190 -15.834 -10.761 1.00 94.62 300 ALA A C 1
ATOM 2239 O O . ALA A 1 300 ? -10.273 -15.629 -11.307 1.00 94.62 300 ALA A O 1
ATOM 2240 N N . SER A 1 301 ? -9.055 -15.841 -9.431 1.00 95.25 301 SER A N 1
ATOM 2241 C CA . SER A 1 301 ? -10.172 -15.599 -8.512 1.00 95.25 301 SER A CA 1
ATOM 2242 C C . SER A 1 301 ? -10.612 -14.134 -8.435 1.00 95.25 301 SER A C 1
ATOM 2244 O O . SER A 1 301 ? -11.748 -13.865 -8.049 1.00 95.25 301 SER A O 1
ATOM 2246 N N . ALA A 1 302 ? -9.747 -13.194 -8.827 1.00 93.81 302 ALA A N 1
ATOM 2247 C CA . ALA A 1 302 ? -10.004 -11.767 -8.679 1.00 93.81 302 ALA A CA 1
ATOM 2248 C C . ALA A 1 302 ? -11.103 -11.254 -9.616 1.00 93.81 302 ALA A C 1
ATOM 2250 O O . ALA A 1 302 ? -11.930 -10.435 -9.221 1.00 93.81 302 ALA A O 1
ATOM 2251 N N . SER A 1 303 ? -11.114 -11.702 -10.875 1.00 94.06 303 SER A N 1
ATOM 2252 C CA . SER A 1 303 ? -12.135 -11.312 -11.852 1.00 94.06 303 SER A CA 1
ATOM 2253 C C . SER A 1 303 ? -12.125 -12.215 -13.089 1.00 94.06 303 SER A C 1
ATOM 2255 O O . SER A 1 303 ? -11.114 -12.838 -13.414 1.00 94.06 303 SER A O 1
ATOM 2257 N N . ALA A 1 304 ? -13.238 -12.249 -13.832 1.00 94.94 304 ALA A N 1
ATOM 2258 C CA . ALA A 1 304 ? -13.324 -13.011 -15.081 1.00 94.94 304 ALA A CA 1
ATOM 2259 C C . ALA A 1 304 ? -12.289 -12.578 -16.149 1.00 94.94 304 ALA A C 1
ATOM 2261 O O . ALA A 1 304 ? -11.673 -13.464 -16.742 1.00 94.94 304 ALA A O 1
ATOM 2262 N N . PRO A 1 305 ? -12.020 -11.271 -16.376 1.00 93.25 305 PRO A N 1
ATOM 2263 C CA . PRO A 1 305 ? -10.947 -10.844 -17.278 1.00 93.25 305 PRO A CA 1
ATOM 2264 C C . PRO A 1 305 ? -9.561 -11.315 -16.825 1.00 93.25 305 PRO A C 1
ATOM 2266 O O . PRO A 1 305 ? -8.764 -11.762 -17.645 1.00 93.25 305 PRO A O 1
ATOM 2269 N N . SER A 1 306 ? -9.286 -11.258 -15.519 1.00 93.31 306 SER A N 1
ATOM 2270 C CA . SER A 1 306 ? -8.022 -11.734 -14.950 1.00 93.31 306 SER A CA 1
ATOM 2271 C C . SER A 1 306 ? -7.857 -13.248 -15.135 1.00 93.31 306 SER A C 1
ATOM 2273 O O . SER A 1 306 ? -6.797 -13.707 -15.543 1.00 93.31 306 SER A O 1
ATOM 2275 N N . CYS A 1 307 ? -8.926 -14.029 -14.946 1.00 94.88 307 CYS A N 1
ATOM 2276 C CA . CYS A 1 307 ? -8.936 -15.468 -15.223 1.00 94.88 307 CYS A CA 1
ATOM 2277 C C . CYS A 1 307 ? -8.586 -15.795 -16.683 1.00 94.88 307 CYS A C 1
ATOM 2279 O O . CYS A 1 307 ? -7.779 -16.689 -16.932 1.00 94.88 307 CYS A O 1
ATOM 2281 N N . ALA A 1 308 ? -9.130 -15.044 -17.646 1.00 93.50 308 ALA A N 1
ATOM 2282 C CA . ALA A 1 308 ? -8.794 -15.227 -19.058 1.00 93.50 308 ALA A CA 1
ATOM 2283 C C . ALA A 1 308 ? -7.294 -15.008 -19.330 1.00 93.50 308 ALA A C 1
ATOM 2285 O O . ALA A 1 308 ? -6.676 -15.850 -19.978 1.00 93.50 308 ALA A O 1
ATOM 2286 N N . LYS A 1 309 ? -6.697 -13.951 -18.759 1.00 92.56 309 LYS A N 1
ATOM 2287 C CA . LYS A 1 309 ? -5.250 -13.683 -18.860 1.00 92.56 309 LYS A CA 1
ATOM 2288 C C . LYS A 1 309 ? -4.392 -14.765 -18.197 1.00 92.56 309 LYS A C 1
ATOM 2290 O O . LYS A 1 309 ? -3.348 -15.130 -18.723 1.00 92.56 309 LYS A O 1
ATOM 2295 N N . VAL A 1 310 ? -4.838 -15.335 -17.072 1.00 92.62 310 VAL A N 1
ATOM 2296 C CA . VAL A 1 310 ? -4.154 -16.489 -16.455 1.00 92.62 310 VAL A CA 1
ATOM 2297 C C . VAL A 1 310 ? -4.173 -17.704 -17.383 1.00 92.62 310 VAL A C 1
ATOM 2299 O O . VAL A 1 310 ? -3.161 -18.389 -17.503 1.00 92.62 310 VAL A O 1
ATOM 2302 N N . MET A 1 311 ? -5.304 -17.994 -18.034 1.00 91.94 311 MET A N 1
ATOM 2303 C CA . MET A 1 311 ? -5.386 -19.118 -18.974 1.00 91.94 311 MET A CA 1
ATOM 2304 C C . MET A 1 311 ? -4.452 -18.928 -20.174 1.00 91.94 311 MET A C 1
ATOM 2306 O O . MET A 1 311 ? -3.799 -19.888 -20.576 1.00 91.94 311 MET A O 1
ATOM 2310 N N . GLU A 1 312 ? -4.362 -17.706 -20.702 1.00 90.62 312 GLU A N 1
ATOM 2311 C CA . GLU A 1 312 ? -3.416 -17.330 -21.760 1.00 90.62 312 GLU A CA 1
ATOM 2312 C C . GLU A 1 312 ? -1.967 -17.567 -21.309 1.00 90.62 312 GLU A C 1
ATOM 2314 O O . GLU A 1 312 ? -1.274 -18.391 -21.906 1.00 90.62 312 GLU A O 1
ATOM 2319 N N . LEU A 1 313 ? -1.564 -16.993 -20.169 1.00 88.38 313 LEU A N 1
ATOM 2320 C CA . LEU A 1 313 ? -0.233 -17.175 -19.580 1.00 88.38 313 LEU A CA 1
ATOM 2321 C C . LEU A 1 313 ? 0.138 -18.658 -19.395 1.00 88.38 313 LEU A C 1
ATOM 2323 O O . LEU A 1 313 ? 1.246 -19.081 -19.716 1.00 88.38 313 LEU A O 1
ATOM 2327 N N . LEU A 1 314 ? -0.786 -19.470 -18.869 1.00 88.06 314 LEU A N 1
ATOM 2328 C CA . LEU A 1 314 ? -0.549 -20.901 -18.655 1.00 88.06 314 LEU A CA 1
ATOM 2329 C C . LEU A 1 314 ? -0.458 -21.688 -19.969 1.00 88.06 314 LEU A C 1
ATOM 2331 O O . LEU A 1 314 ? 0.237 -22.701 -20.012 1.00 88.06 314 LEU A O 1
ATOM 2335 N N . SER A 1 315 ? -1.146 -21.242 -21.022 1.00 87.75 315 SER A N 1
ATOM 2336 C CA . SER A 1 315 ? -1.087 -21.866 -22.348 1.00 87.75 315 SER A CA 1
ATOM 2337 C C . SER A 1 315 ? 0.221 -21.579 -23.090 1.00 87.75 315 SER A C 1
ATOM 2339 O O . SER A 1 315 ? 0.655 -22.397 -23.898 1.00 87.75 315 SER A O 1
ATOM 2341 N N . GLU A 1 316 ? 0.862 -20.451 -22.778 1.00 85.25 316 GLU A N 1
ATOM 2342 C CA . GLU A 1 316 ? 2.143 -20.029 -23.350 1.00 85.25 316 GLU A CA 1
ATOM 2343 C C . GLU A 1 316 ? 3.356 -20.608 -22.614 1.00 85.25 316 GLU A C 1
ATOM 2345 O O . GLU A 1 316 ? 4.486 -20.501 -23.098 1.00 85.25 316 GLU A O 1
ATOM 2350 N N . MET A 1 317 ? 3.153 -21.239 -21.451 1.00 78.50 317 MET A N 1
ATOM 2351 C CA . MET A 1 317 ? 4.262 -21.823 -20.711 1.00 78.50 317 MET A CA 1
ATOM 2352 C C . MET A 1 317 ? 4.946 -22.926 -21.527 1.00 78.50 317 MET A C 1
ATOM 2354 O O . MET A 1 317 ? 4.268 -23.806 -22.069 1.00 78.50 317 MET A O 1
ATOM 2358 N N . PRO A 1 318 ? 6.290 -22.927 -21.588 1.00 68.94 318 PRO A N 1
ATOM 2359 C CA . PRO A 1 318 ? 7.020 -23.947 -22.318 1.00 68.94 318 PRO A CA 1
ATOM 2360 C C . PRO A 1 318 ? 6.648 -25.328 -21.775 1.00 68.94 318 PRO A C 1
ATOM 2362 O O . PRO A 1 318 ? 6.695 -25.576 -20.568 1.00 68.94 318 PRO A O 1
ATOM 2365 N N . SER A 1 319 ? 6.253 -26.230 -22.677 1.00 62.09 319 SER A N 1
ATOM 2366 C CA . SER A 1 319 ? 5.970 -27.618 -22.325 1.00 62.09 319 SER A CA 1
ATOM 2367 C C . SER A 1 319 ? 7.199 -28.218 -21.651 1.00 62.09 319 SER A C 1
ATOM 2369 O O . SER A 1 319 ? 8.293 -28.144 -22.210 1.00 62.09 319 SER A O 1
ATOM 2371 N N . LEU A 1 320 ? 7.014 -28.820 -20.476 1.00 55.22 320 LEU A N 1
ATOM 2372 C CA . LEU A 1 320 ? 8.053 -29.590 -19.799 1.00 55.22 320 LEU A CA 1
ATOM 2373 C C . LEU A 1 320 ? 8.455 -30.770 -20.695 1.00 55.22 320 LEU A C 1
ATOM 2375 O O . LEU A 1 320 ? 7.735 -31.766 -20.756 1.00 55.22 320 LEU A O 1
ATOM 2379 N N . THR A 1 321 ? 9.553 -30.613 -21.433 1.00 41.47 321 THR A N 1
ATOM 2380 C CA . THR A 1 321 ? 10.216 -31.677 -22.202 1.00 41.47 321 THR A CA 1
ATOM 2381 C C . THR A 1 321 ? 11.274 -32.363 -21.365 1.00 41.47 321 THR A C 1
ATOM 2383 O O . THR A 1 321 ? 12.096 -31.618 -20.782 1.00 41.47 321 THR A O 1
#

Organism: Hyalella azteca (NCBI:txid294128)

pLDDT: mean 78.42, std 20.04, range [23.16, 96.25]